Protein AF-A0A7Y5HZU2-F1 (afdb_monomer_lite)

Structure (mmCIF, N/CA/C/O backbone):
data_AF-A0A7Y5HZU2-F1
#
_entry.id   AF-A0A7Y5HZU2-F1
#
loop_
_atom_site.group_PDB
_atom_site.id
_atom_site.type_symbol
_atom_site.label_atom_id
_atom_site.label_alt_id
_atom_site.label_comp_id
_atom_site.label_asym_id
_atom_site.label_entity_id
_atom_site.label_seq_id
_atom_site.pdbx_PDB_ins_code
_atom_site.Cartn_x
_atom_site.Cartn_y
_atom_site.Cartn_z
_atom_site.occupancy
_atom_site.B_iso_or_equiv
_atom_site.auth_seq_id
_atom_site.auth_comp_id
_atom_site.auth_asym_id
_atom_site.auth_atom_id
_atom_site.pdbx_PDB_model_num
ATOM 1 N N . GLY A 1 1 ? 20.794 -9.179 -26.108 1.00 82.50 1 GLY A N 1
ATOM 2 C CA . GLY A 1 1 ? 20.040 -9.953 -25.097 1.00 82.50 1 GLY A CA 1
ATOM 3 C C . GLY A 1 1 ? 19.050 -9.041 -24.398 1.00 82.50 1 GLY A C 1
ATOM 4 O O . GLY A 1 1 ? 18.831 -7.943 -24.895 1.00 82.50 1 GLY A O 1
ATOM 5 N N . LEU A 1 2 ? 18.453 -9.474 -23.285 1.00 92.00 2 LEU A N 1
ATOM 6 C CA . LEU A 1 2 ? 17.666 -8.586 -22.416 1.00 92.00 2 LEU A CA 1
ATOM 7 C C . LEU A 1 2 ? 18.606 -7.707 -21.580 1.00 92.00 2 LEU A C 1
ATOM 9 O O . LEU A 1 2 ? 19.605 -8.207 -21.069 1.00 92.00 2 LEU A O 1
ATOM 13 N N . LEU A 1 3 ? 18.276 -6.426 -21.434 1.00 92.00 3 LEU A N 1
ATOM 14 C CA . LEU A 1 3 ? 18.974 -5.483 -20.563 1.00 92.00 3 LEU A CA 1
ATOM 15 C C . LEU A 1 3 ? 18.383 -5.569 -19.154 1.00 92.00 3 LEU A C 1
ATOM 17 O O . LEU A 1 3 ? 17.182 -5.357 -18.976 1.00 92.00 3 LEU A O 1
ATOM 21 N N . LEU A 1 4 ? 19.206 -5.890 -18.158 1.00 91.75 4 LEU A N 1
ATOM 22 C CA . LEU A 1 4 ? 18.766 -6.019 -16.770 1.00 91.75 4 LEU A CA 1
ATOM 23 C C . LEU A 1 4 ? 18.932 -4.693 -16.028 1.00 91.75 4 LEU A C 1
ATOM 25 O O . LEU A 1 4 ? 19.980 -4.059 -16.099 1.00 91.75 4 LEU A O 1
ATOM 29 N N . ARG A 1 5 ? 17.901 -4.297 -15.284 1.00 90.50 5 ARG A N 1
ATOM 30 C CA . ARG A 1 5 ? 17.926 -3.131 -14.399 1.00 90.50 5 ARG A CA 1
ATOM 31 C C . ARG A 1 5 ? 17.532 -3.539 -12.991 1.00 90.50 5 ARG A C 1
ATOM 33 O O . ARG A 1 5 ? 16.459 -4.117 -12.801 1.00 90.50 5 ARG A O 1
ATOM 40 N N . GLN A 1 6 ? 18.364 -3.173 -12.022 1.00 87.44 6 GLN A N 1
ATOM 41 C CA . GLN A 1 6 ? 18.081 -3.318 -10.600 1.00 87.44 6 GLN A CA 1
ATOM 42 C C . GLN A 1 6 ? 17.532 -2.004 -10.034 1.00 87.44 6 GLN A C 1
ATOM 44 O O . GLN A 1 6 ? 18.059 -0.926 -10.286 1.00 87.44 6 GLN A O 1
ATOM 49 N N . THR A 1 7 ? 16.469 -2.100 -9.248 1.00 85.94 7 THR A N 1
ATOM 50 C CA . THR A 1 7 ? 15.887 -1.008 -8.460 1.00 85.94 7 THR A CA 1
ATOM 51 C C . THR A 1 7 ? 15.630 -1.498 -7.034 1.00 85.94 7 THR A C 1
ATOM 53 O O . THR A 1 7 ? 15.879 -2.664 -6.726 1.00 85.94 7 THR A O 1
ATOM 56 N N . VAL A 1 8 ? 15.134 -0.632 -6.150 1.00 86.62 8 VAL A N 1
ATOM 57 C CA . VAL A 1 8 ? 14.816 -0.990 -4.760 1.00 86.62 8 VAL A CA 1
ATOM 58 C C . VAL A 1 8 ? 13.329 -0.810 -4.504 1.00 86.62 8 VAL A C 1
ATOM 60 O O . VAL A 1 8 ? 12.729 0.194 -4.889 1.00 86.62 8 VAL A O 1
ATOM 63 N N . GLN A 1 9 ? 12.742 -1.778 -3.813 1.00 89.25 9 GLN A N 1
ATOM 64 C CA . GLN A 1 9 ? 11.435 -1.650 -3.184 1.00 89.25 9 GLN A CA 1
ATOM 65 C C . GLN A 1 9 ? 11.558 -1.815 -1.677 1.00 89.25 9 GLN A C 1
ATOM 67 O O . GLN A 1 9 ? 12.565 -2.303 -1.184 1.00 89.25 9 GLN A O 1
ATOM 72 N N . PHE A 1 10 ? 10.535 -1.401 -0.937 1.00 90.00 10 PHE A N 1
ATOM 73 C CA . PHE A 1 10 ? 10.514 -1.543 0.514 1.00 90.00 10 PHE A CA 1
ATOM 74 C C . PHE A 1 10 ? 9.423 -2.520 0.925 1.00 90.00 10 PHE A C 1
ATOM 76 O O . PHE A 1 10 ? 8.239 -2.268 0.671 1.00 90.00 10 PHE A O 1
ATOM 83 N N . HIS A 1 11 ? 9.817 -3.624 1.553 1.00 93.12 11 HIS A N 1
ATOM 84 C CA . HIS A 1 11 ? 8.918 -4.704 1.953 1.00 93.12 11 HIS A CA 1
ATOM 85 C C . HIS A 1 11 ? 8.970 -4.901 3.465 1.00 93.12 11 HIS A C 1
ATOM 87 O O . HIS A 1 11 ? 10.038 -4.883 4.073 1.00 93.12 11 HIS A O 1
ATOM 93 N N . TRP A 1 12 ? 7.810 -5.097 4.076 1.00 95.19 12 TRP A N 1
ATOM 94 C CA . TRP A 1 12 ? 7.716 -5.683 5.407 1.00 95.19 12 TRP A CA 1
ATOM 95 C C . TRP A 1 12 ? 7.497 -7.184 5.258 1.00 95.19 12 TRP A C 1
ATOM 97 O O . TRP A 1 12 ? 6.659 -7.593 4.455 1.00 95.19 12 TRP A O 1
ATOM 107 N N . THR A 1 13 ? 8.206 -7.985 6.044 1.00 94.38 13 THR A N 1
ATOM 108 C CA . THR A 1 13 ? 8.071 -9.445 6.050 1.00 94.38 13 THR A CA 1
ATOM 109 C C . THR A 1 13 ? 7.532 -9.894 7.397 1.00 94.38 13 THR A C 1
ATOM 111 O O . THR A 1 13 ? 7.999 -9.449 8.447 1.00 94.38 13 THR A O 1
ATOM 114 N N . ASN A 1 14 ? 6.559 -10.795 7.370 1.00 94.25 14 ASN A N 1
ATOM 115 C CA . ASN A 1 14 ? 6.010 -11.411 8.558 1.00 94.25 14 ASN A CA 1
ATOM 116 C C . ASN A 1 14 ? 6.969 -12.489 9.065 1.00 94.25 14 ASN A C 1
ATOM 118 O O . ASN A 1 14 ? 7.107 -13.547 8.457 1.00 94.25 14 ASN A O 1
ATOM 122 N N . ALA A 1 15 ? 7.625 -12.233 10.194 1.00 93.38 15 ALA A N 1
ATOM 123 C CA . ALA A 1 15 ? 8.528 -13.191 10.830 1.00 93.38 15 ALA A CA 1
ATOM 124 C C . ALA A 1 15 ? 7.796 -14.129 11.814 1.00 93.38 15 ALA A C 1
ATOM 126 O O . ALA A 1 15 ? 8.385 -14.560 12.805 1.00 93.38 15 ALA A O 1
ATOM 127 N N . GLY A 1 16 ? 6.507 -14.399 11.572 1.00 93.12 16 GLY A N 1
ATOM 128 C CA . GLY A 1 16 ? 5.658 -15.212 12.445 1.00 93.12 16 GLY A CA 1
ATOM 129 C C . GLY A 1 16 ? 5.177 -14.465 13.689 1.00 93.12 16 GLY A C 1
ATOM 130 O O . GLY A 1 16 ? 5.142 -15.043 14.772 1.00 93.12 16 GLY A O 1
ATOM 131 N N . TYR A 1 17 ? 4.851 -13.175 13.556 1.00 95.75 17 TYR A N 1
ATOM 132 C CA . TYR A 1 17 ? 4.420 -12.365 14.696 1.00 95.75 17 TYR A CA 1
ATOM 133 C C . TYR A 1 17 ? 3.059 -12.824 15.227 1.00 95.75 17 TYR A C 1
ATOM 135 O O . TYR A 1 17 ? 2.126 -13.019 14.453 1.00 95.75 17 TYR A O 1
ATOM 143 N N . GLY A 1 18 ? 2.917 -12.929 16.549 1.00 95.31 18 GLY A N 1
ATOM 144 C CA . GLY A 1 18 ? 1.634 -13.278 17.176 1.00 95.31 18 GLY A CA 1
ATOM 145 C C . GLY A 1 18 ? 0.660 -12.098 17.289 1.00 95.31 18 GLY A C 1
ATOM 146 O O . GLY A 1 18 ? -0.546 -12.283 17.428 1.00 95.31 18 GLY A O 1
ATOM 147 N N . SER A 1 19 ? 1.173 -10.866 17.256 1.00 96.88 19 SER A N 1
ATOM 148 C CA . SER A 1 19 ? 0.381 -9.636 17.328 1.00 96.88 19 SER A CA 1
ATOM 149 C C . SER A 1 19 ? 1.170 -8.434 16.805 1.00 96.88 19 SER A C 1
ATOM 151 O O . SER A 1 19 ? 2.380 -8.507 16.577 1.00 96.88 19 SER A O 1
ATOM 153 N N . PHE A 1 20 ? 0.504 -7.286 16.657 1.00 95.81 20 PHE A N 1
ATOM 154 C CA . PHE A 1 20 ? 1.198 -6.045 16.311 1.00 95.81 20 PHE A CA 1
ATOM 155 C C . PHE A 1 20 ? 2.199 -5.617 17.398 1.00 95.81 20 PHE A C 1
ATOM 157 O O . PHE A 1 20 ? 3.265 -5.099 17.075 1.00 95.81 20 PHE A O 1
ATOM 164 N N . ASP A 1 21 ? 1.903 -5.858 18.679 1.00 96.12 21 ASP A N 1
ATOM 165 C CA . ASP A 1 21 ? 2.842 -5.559 19.768 1.00 96.12 21 ASP A CA 1
ATOM 166 C C . ASP A 1 21 ? 4.071 -6.476 19.753 1.00 96.12 21 ASP A C 1
ATOM 168 O O . ASP A 1 21 ? 5.177 -6.008 20.037 1.00 96.12 21 ASP A O 1
ATOM 172 N N . ASP A 1 22 ? 3.904 -7.745 19.368 1.00 96.25 22 ASP A N 1
ATOM 173 C CA . ASP A 1 22 ? 5.026 -8.661 19.145 1.00 96.25 22 ASP A CA 1
ATOM 174 C C . ASP A 1 22 ? 5.925 -8.155 18.005 1.00 96.25 22 ASP A C 1
ATOM 176 O O . ASP A 1 22 ? 7.135 -8.001 18.189 1.00 96.25 22 ASP A O 1
ATOM 180 N N . PHE A 1 23 ? 5.335 -7.733 16.882 1.00 95.81 23 PHE A N 1
ATOM 181 C CA . PHE A 1 23 ? 6.066 -7.039 15.816 1.00 95.81 23 PHE A CA 1
ATOM 182 C C . PHE A 1 23 ? 6.835 -5.812 16.343 1.00 95.81 23 PHE A C 1
ATOM 184 O O . PHE A 1 23 ? 8.038 -5.674 16.106 1.00 95.81 23 PHE A O 1
ATOM 191 N N . LEU A 1 24 ? 6.184 -4.936 17.114 1.00 95.12 24 LEU A N 1
ATOM 192 C CA . LEU A 1 24 ? 6.833 -3.753 17.683 1.00 95.12 24 LEU A CA 1
ATOM 193 C C . LEU A 1 24 ? 7.988 -4.097 18.635 1.00 95.12 24 LEU A C 1
ATOM 195 O O . LEU A 1 24 ? 8.936 -3.313 18.760 1.00 95.12 24 LEU A O 1
ATOM 199 N N . SER A 1 25 ? 7.931 -5.243 19.318 1.00 94.12 25 SER A N 1
ATOM 200 C CA . SER A 1 25 ? 8.976 -5.694 20.245 1.00 94.12 25 SER A CA 1
ATOM 201 C C . SER A 1 25 ? 10.322 -5.943 19.546 1.00 94.12 25 SER A C 1
ATOM 203 O O . SER A 1 25 ? 11.382 -5.736 20.148 1.00 94.12 25 SER A O 1
ATOM 205 N N . ARG A 1 26 ? 10.281 -6.291 18.252 1.00 92.12 26 ARG A N 1
ATOM 206 C CA . ARG A 1 26 ? 11.447 -6.580 17.399 1.00 92.12 26 ARG A CA 1
ATOM 207 C C . ARG A 1 26 ? 12.137 -5.331 16.855 1.00 92.12 26 ARG A C 1
ATOM 209 O O . ARG A 1 26 ? 13.257 -5.413 16.349 1.00 92.12 26 ARG A O 1
ATOM 216 N N . LEU A 1 27 ? 11.501 -4.171 16.985 1.00 92.00 27 LEU A N 1
ATOM 217 C CA . LEU A 1 27 ? 12.055 -2.891 16.553 1.00 92.00 27 LEU A CA 1
ATOM 218 C C . LEU A 1 27 ? 12.952 -2.273 17.628 1.00 92.00 27 LEU A C 1
ATOM 220 O O . LEU A 1 27 ? 12.760 -2.477 18.834 1.00 92.00 27 LEU A O 1
ATOM 224 N N . ALA A 1 28 ? 13.905 -1.444 17.195 1.00 90.31 28 ALA A N 1
ATOM 225 C CA . ALA A 1 28 ? 14.659 -0.583 18.099 1.00 90.31 28 ALA A CA 1
ATOM 226 C C . ALA A 1 28 ? 13.714 0.293 18.951 1.00 90.31 28 ALA A C 1
ATOM 228 O O . ALA A 1 28 ? 12.662 0.742 18.488 1.00 90.31 28 ALA A O 1
ATOM 229 N N . GLN A 1 29 ? 14.092 0.558 20.207 1.00 91.06 29 GLN A N 1
ATOM 230 C CA . GLN A 1 29 ? 13.234 1.237 21.190 1.00 91.06 29 GLN A CA 1
ATOM 231 C C . GLN A 1 29 ? 12.705 2.591 20.699 1.00 91.06 29 GLN A C 1
ATOM 233 O O . GLN A 1 29 ? 11.524 2.888 20.884 1.00 91.06 29 GLN A O 1
ATOM 238 N N . GLU A 1 30 ? 13.554 3.392 20.056 1.00 89.31 30 GLU A N 1
ATOM 239 C CA . GLU A 1 30 ? 13.172 4.691 19.499 1.00 89.31 30 GLU A CA 1
ATOM 240 C C . GLU A 1 30 ? 12.085 4.546 18.419 1.00 89.31 30 GLU A C 1
ATOM 242 O O . GLU A 1 30 ? 11.074 5.250 18.456 1.00 89.31 30 GLU A O 1
ATOM 247 N N . LYS A 1 31 ? 12.236 3.573 17.507 1.00 88.88 31 LYS A N 1
ATOM 248 C CA . LYS A 1 31 ? 11.263 3.300 16.437 1.00 88.88 31 LYS A CA 1
ATOM 249 C C . LYS A 1 31 ? 9.941 2.794 17.000 1.00 88.88 31 LYS A C 1
ATOM 251 O O . LYS A 1 31 ? 8.892 3.332 16.655 1.00 88.88 31 LYS A O 1
ATOM 256 N N . ARG A 1 32 ? 9.984 1.844 17.941 1.00 93.88 32 ARG A N 1
ATOM 257 C CA . ARG A 1 32 ? 8.791 1.370 18.659 1.00 93.88 32 ARG A CA 1
ATOM 258 C C . ARG A 1 32 ? 8.045 2.523 19.337 1.00 93.88 32 ARG A C 1
ATOM 260 O O . ARG A 1 32 ? 6.824 2.612 19.215 1.00 93.88 32 ARG A O 1
ATOM 267 N N . LYS A 1 33 ? 8.760 3.410 20.043 1.00 93.75 33 LYS A N 1
ATOM 268 C CA . LYS A 1 33 ? 8.165 4.576 20.721 1.00 93.75 33 LYS A CA 1
ATOM 269 C C . LYS A 1 33 ? 7.500 5.521 19.719 1.00 93.75 33 LYS A C 1
ATOM 271 O O . LYS A 1 33 ? 6.379 5.958 19.965 1.00 93.75 33 LYS A O 1
ATOM 276 N N . LYS A 1 34 ? 8.162 5.791 18.590 1.00 93.56 34 LYS A N 1
ATOM 277 C CA . LYS A 1 34 ? 7.631 6.649 17.527 1.00 93.56 34 LYS A CA 1
ATOM 278 C C . LYS A 1 34 ? 6.353 6.081 16.911 1.00 93.56 34 LYS A C 1
ATOM 280 O O . LYS A 1 34 ? 5.364 6.800 16.851 1.00 93.56 34 LYS A O 1
ATOM 285 N N . ILE A 1 35 ? 6.338 4.797 16.538 1.00 94.94 35 ILE A N 1
ATOM 286 C CA . ILE A 1 35 ? 5.136 4.156 15.979 1.00 94.94 35 ILE A CA 1
ATOM 287 C C . ILE A 1 35 ? 3.980 4.253 16.977 1.00 94.94 35 ILE A C 1
ATOM 289 O O . ILE A 1 35 ? 2.916 4.746 16.623 1.00 94.94 35 ILE A O 1
ATOM 293 N N . ARG A 1 36 ? 4.195 3.884 18.248 1.00 96.06 36 ARG A N 1
ATOM 294 C CA . ARG A 1 36 ? 3.154 3.993 19.287 1.00 96.06 36 ARG A CA 1
ATOM 295 C C . ARG A 1 36 ? 2.615 5.415 19.438 1.00 96.06 36 ARG A C 1
ATOM 297 O O . ARG A 1 36 ? 1.413 5.585 19.604 1.00 96.06 36 ARG A O 1
ATOM 304 N N . GLN A 1 37 ? 3.480 6.427 19.360 1.00 96.69 37 GLN A N 1
ATOM 305 C CA . GLN A 1 37 ? 3.062 7.827 19.415 1.00 96.69 37 GLN A CA 1
ATOM 306 C C . GLN A 1 37 ?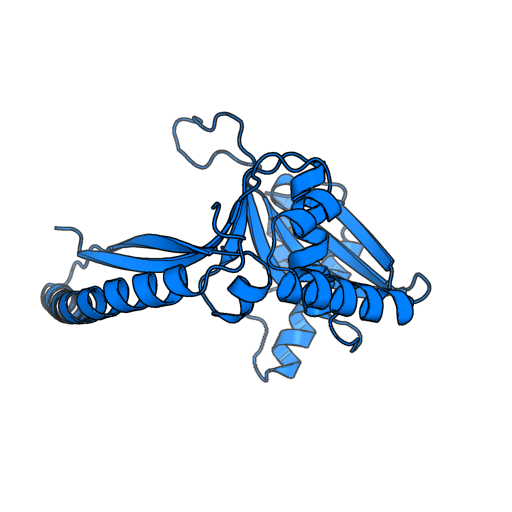 2.218 8.226 18.197 1.00 96.69 37 GLN A C 1
ATOM 308 O O . GLN A 1 37 ? 1.202 8.892 18.367 1.00 96.69 37 GLN A O 1
ATOM 313 N N . GLU A 1 38 ? 2.616 7.825 16.988 1.00 96.62 38 GLU A N 1
ATOM 314 C CA . GLU A 1 38 ? 1.864 8.103 15.757 1.00 96.62 38 GLU A CA 1
ATOM 315 C C . GLU A 1 38 ? 0.474 7.449 15.786 1.00 96.62 38 GLU A C 1
ATOM 317 O O . GLU A 1 38 ? -0.510 8.138 15.524 1.00 96.62 38 GLU A O 1
ATOM 322 N N . ARG A 1 39 ? 0.372 6.171 16.193 1.00 97.38 39 ARG A N 1
ATOM 323 C CA . ARG A 1 39 ? -0.924 5.476 16.344 1.00 97.38 39 ARG A CA 1
ATOM 324 C C . ARG A 1 39 ? -1.809 6.157 17.386 1.00 97.38 39 ARG A C 1
ATOM 326 O O . ARG A 1 39 ? -2.988 6.402 17.148 1.00 97.38 39 ARG A O 1
ATOM 333 N N . ARG A 1 40 ? -1.220 6.512 18.534 1.00 97.38 40 ARG A N 1
ATOM 334 C CA . ARG A 1 40 ? -1.933 7.179 19.626 1.00 97.38 40 ARG A CA 1
ATOM 335 C C . ARG A 1 40 ? -2.504 8.532 19.205 1.00 97.38 40 ARG A C 1
ATOM 337 O O . ARG A 1 40 ? -3.623 8.825 19.580 1.00 97.38 40 ARG A O 1
ATOM 344 N N . ARG A 1 41 ? -1.798 9.332 18.397 1.00 97.81 41 ARG A N 1
ATOM 345 C CA . ARG A 1 41 ? -2.332 10.619 17.900 1.00 97.81 41 ARG A CA 1
ATOM 346 C C . ARG A 1 41 ? -3.626 10.451 17.104 1.00 97.81 41 ARG A C 1
ATOM 348 O O . ARG A 1 41 ? -4.536 11.252 17.264 1.00 97.81 41 ARG A O 1
ATOM 355 N N . VAL A 1 42 ? -3.709 9.409 16.278 1.00 98.25 42 VAL A N 1
ATOM 356 C CA . VAL A 1 42 ? -4.911 9.106 15.486 1.00 98.25 42 VAL A CA 1
ATOM 357 C C . VAL A 1 42 ? -6.057 8.639 16.392 1.00 98.25 42 VAL A C 1
ATOM 359 O O . VAL A 1 42 ? -7.187 9.092 16.234 1.00 98.25 42 VAL A O 1
ATOM 362 N N . GLN A 1 43 ? -5.755 7.805 17.391 1.00 97.44 43 GLN A N 1
ATOM 363 C CA . GLN A 1 43 ? -6.735 7.348 18.386 1.00 97.44 43 GLN A CA 1
ATOM 364 C C . GLN A 1 43 ? -7.238 8.485 19.288 1.00 97.44 43 GLN A C 1
ATOM 366 O O . GLN A 1 43 ? -8.440 8.612 19.491 1.00 97.44 43 GLN A O 1
ATOM 371 N N . ASP A 1 44 ? -6.338 9.335 19.790 1.00 98.06 44 ASP A N 1
ATOM 372 C CA . ASP A 1 44 ? -6.658 10.494 20.635 1.00 98.06 44 ASP A CA 1
ATOM 373 C C . ASP A 1 44 ? -7.491 11.536 19.857 1.00 98.06 44 ASP A C 1
ATOM 375 O O . ASP A 1 44 ? -8.290 12.255 20.452 1.00 98.06 44 ASP A O 1
ATOM 379 N N . ALA A 1 45 ? -7.363 11.583 18.523 1.00 97.75 45 ALA A N 1
ATOM 380 C CA . ALA A 1 45 ? -8.232 12.367 17.643 1.00 97.75 45 ALA A CA 1
ATOM 381 C C . ALA A 1 45 ? -9.635 11.751 17.452 1.00 97.75 45 ALA A C 1
ATOM 383 O O . ALA A 1 45 ? -10.471 12.350 16.782 1.00 97.75 45 ALA A O 1
ATOM 384 N N . GLY A 1 46 ? -9.909 10.574 18.026 1.00 98.06 46 GLY A N 1
ATOM 385 C CA . GLY A 1 46 ? -11.200 9.888 17.948 1.00 98.06 46 GLY A CA 1
ATOM 386 C C . GLY A 1 46 ? -11.409 9.067 16.676 1.00 98.06 46 GLY A C 1
ATOM 387 O O . GLY A 1 46 ? -12.544 8.683 16.390 1.00 98.06 46 GLY A O 1
ATOM 388 N N . VAL A 1 47 ? -10.347 8.806 15.907 1.00 98.62 47 VAL A N 1
ATOM 389 C CA . VAL A 1 47 ? -10.443 8.041 14.661 1.00 98.62 47 VAL A CA 1
ATOM 390 C C . VAL A 1 47 ? -10.406 6.540 14.942 1.00 98.62 47 VAL A C 1
ATOM 392 O O . VAL A 1 47 ? -9.480 6.028 15.576 1.00 98.62 47 VAL A O 1
ATOM 395 N N . THR A 1 48 ? -11.388 5.822 14.410 1.00 98.38 48 THR A N 1
ATOM 396 C CA . THR A 1 48 ? -11.459 4.358 14.393 1.00 98.38 48 THR A CA 1
ATOM 397 C C . THR A 1 48 ? -11.281 3.829 12.973 1.00 98.38 48 THR A C 1
ATOM 399 O O . THR A 1 48 ? -11.317 4.579 11.999 1.00 98.38 48 THR A O 1
ATOM 402 N N . PHE A 1 49 ? -11.045 2.524 12.843 1.00 98.38 49 PHE A N 1
ATOM 403 C CA . PHE A 1 49 ? -10.876 1.874 11.548 1.00 98.38 49 PHE A CA 1
ATOM 404 C C . PHE A 1 49 ? -11.760 0.645 11.434 1.00 98.38 49 PHE A C 1
ATOM 406 O O . PHE A 1 49 ? -11.870 -0.147 12.371 1.00 98.38 49 PHE A O 1
ATOM 413 N N . ARG A 1 50 ? -12.296 0.449 10.232 1.00 98.06 50 ARG A N 1
ATOM 414 C CA . ARG A 1 50 ? -12.838 -0.828 9.767 1.00 98.06 50 ARG A CA 1
ATOM 415 C C . ARG A 1 50 ? -12.168 -1.222 8.459 1.00 98.06 50 ARG A C 1
ATOM 417 O O . ARG A 1 50 ? -11.616 -0.374 7.756 1.00 98.06 50 ARG A O 1
ATOM 424 N N . TRP A 1 51 ? -12.238 -2.503 8.124 1.00 98.56 51 TRP A N 1
ATOM 425 C CA . TRP A 1 51 ? -11.760 -3.013 6.846 1.00 98.56 51 TRP A CA 1
ATOM 426 C C . TRP A 1 51 ? -12.828 -3.865 6.164 1.00 98.56 51 TRP A C 1
ATOM 428 O O . TRP A 1 51 ? -13.684 -4.447 6.825 1.00 98.56 51 TRP A O 1
ATOM 438 N N . LEU A 1 52 ? -12.781 -3.893 4.838 1.00 98.62 52 LEU A N 1
ATOM 439 C CA . LEU A 1 52 ? -13.634 -4.687 3.959 1.00 98.62 52 LEU A CA 1
ATOM 440 C C . LEU A 1 52 ? -12.744 -5.383 2.933 1.00 98.62 52 LEU A C 1
ATOM 442 O O . LEU A 1 52 ? -11.754 -4.799 2.488 1.00 98.62 52 LEU A O 1
ATOM 446 N N . ARG A 1 53 ? -13.083 -6.607 2.538 1.00 98.06 53 ARG A N 1
ATOM 447 C CA . ARG A 1 53 ? -12.304 -7.377 1.564 1.00 98.06 53 ARG A CA 1
ATOM 448 C C . ARG A 1 53 ? -13.217 -8.002 0.521 1.00 98.06 53 ARG A C 1
ATOM 450 O O . ARG A 1 53 ? -14.320 -8.420 0.849 1.00 98.06 53 ARG A O 1
ATOM 457 N N . GLY A 1 54 ? -12.724 -8.124 -0.708 1.00 97.38 54 GLY A N 1
ATOM 458 C CA . GLY A 1 54 ? -13.417 -8.911 -1.720 1.00 97.38 54 GLY A CA 1
ATOM 459 C C . GLY A 1 54 ? -14.804 -8.353 -2.007 1.00 97.38 54 GLY A C 1
ATOM 460 O O . GLY A 1 54 ? -15.003 -7.139 -2.094 1.00 97.38 54 GLY A O 1
ATOM 461 N N . THR A 1 55 ? -15.778 -9.252 -2.087 1.00 97.25 55 THR A N 1
ATOM 462 C CA . THR A 1 55 ? -17.190 -8.909 -2.288 1.00 97.25 55 THR A CA 1
ATOM 463 C C . THR A 1 55 ? -17.838 -8.147 -1.130 1.00 97.25 55 THR A C 1
ATOM 465 O O . THR A 1 55 ? -18.936 -7.621 -1.309 1.00 97.25 55 THR A O 1
ATOM 468 N N . ASP A 1 56 ? -17.190 -8.033 0.035 1.00 98.19 56 ASP A N 1
ATOM 469 C CA . ASP A 1 56 ? -17.706 -7.208 1.136 1.00 98.19 56 ASP A CA 1
ATOM 470 C C . ASP A 1 56 ? -17.564 -5.707 0.840 1.00 98.19 56 ASP A C 1
ATOM 472 O O . ASP A 1 56 ? -18.264 -4.891 1.442 1.00 98.19 56 ASP A O 1
ATOM 476 N N . ILE A 1 57 ? -16.694 -5.327 -0.105 1.00 98.44 57 ILE A N 1
ATOM 477 C CA . ILE A 1 57 ? -16.533 -3.940 -0.550 1.00 98.44 57 ILE A CA 1
ATOM 478 C C . ILE A 1 57 ? -17.704 -3.569 -1.468 1.00 98.44 57 ILE A C 1
ATOM 480 O O . ILE A 1 57 ? -17.688 -3.829 -2.671 1.00 98.44 57 ILE A O 1
ATOM 484 N N . GLN A 1 58 ? -18.730 -2.943 -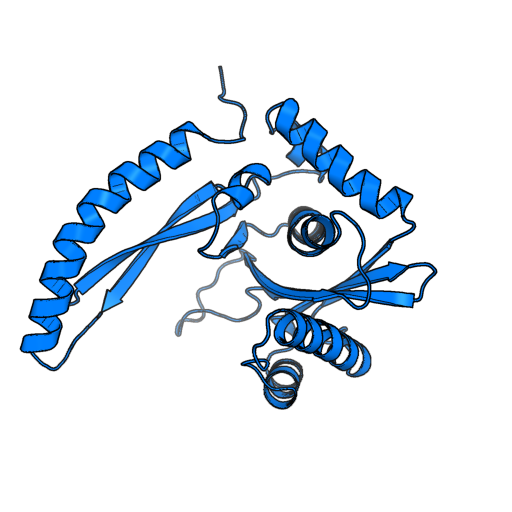0.892 1.00 97.50 58 GLN A N 1
ATOM 485 C CA . GLN A 1 58 ? -19.939 -2.559 -1.619 1.00 97.50 58 GLN A CA 1
ATOM 486 C C . GLN A 1 58 ? -19.711 -1.318 -2.491 1.00 97.50 58 GLN A C 1
ATOM 488 O O . GLN A 1 58 ? -18.764 -0.554 -2.293 1.00 97.50 58 GLN A O 1
ATOM 493 N N . ALA A 1 59 ? -20.636 -1.052 -3.420 1.00 97.06 59 ALA A N 1
ATOM 494 C CA . ALA A 1 59 ? -20.578 0.114 -4.310 1.00 97.06 59 ALA A CA 1
ATOM 495 C C . ALA A 1 59 ? -20.368 1.442 -3.554 1.00 97.06 59 ALA A C 1
ATOM 497 O O . ALA A 1 59 ? -19.535 2.254 -3.942 1.00 97.06 59 ALA A O 1
ATOM 498 N N . ARG A 1 60 ? -21.039 1.625 -2.407 1.00 97.50 60 ARG A N 1
ATOM 499 C CA . ARG A 1 60 ? -20.874 2.816 -1.551 1.00 97.50 60 ARG A CA 1
ATOM 500 C C . ARG A 1 60 ? -19.453 2.986 -1.000 1.00 97.50 60 ARG A C 1
ATOM 502 O O . ARG A 1 60 ? -19.006 4.111 -0.792 1.00 97.50 60 ARG A O 1
ATOM 509 N N . ASP A 1 61 ? -18.757 1.882 -0.737 1.00 98.44 61 ASP A N 1
ATOM 510 C CA . ASP A 1 61 ? -17.402 1.895 -0.193 1.00 98.44 61 ASP A CA 1
ATOM 511 C C . ASP A 1 61 ? -16.394 2.224 -1.310 1.00 98.44 61 ASP A C 1
ATOM 513 O O . ASP A 1 61 ? -15.488 3.031 -1.097 1.00 98.44 61 ASP A O 1
ATOM 517 N N . TRP A 1 62 ? -16.616 1.711 -2.528 1.00 98.25 62 TRP A N 1
ATOM 518 C CA . TRP A 1 62 ? -15.882 2.119 -3.735 1.00 98.25 62 TRP A CA 1
ATOM 519 C C . TRP A 1 62 ? -16.093 3.595 -4.082 1.00 98.25 62 TRP A C 1
ATOM 521 O O . TRP A 1 62 ? -15.136 4.300 -4.411 1.00 98.25 62 TRP A O 1
ATOM 531 N N . ASP A 1 63 ? -17.326 4.087 -3.958 1.00 97.94 63 ASP A N 1
ATOM 532 C CA . ASP A 1 63 ? -17.658 5.492 -4.185 1.00 97.94 63 ASP A CA 1
ATOM 533 C C . ASP A 1 63 ? -16.924 6.413 -3.217 1.00 97.94 63 ASP A C 1
ATOM 535 O O . ASP A 1 63 ? -16.373 7.444 -3.618 1.00 97.94 63 ASP A O 1
ATOM 539 N N . PHE A 1 64 ? -16.913 6.032 -1.939 1.00 98.44 64 PHE A N 1
ATOM 540 C CA . PHE A 1 64 ? -16.195 6.751 -0.901 1.00 98.44 64 PHE A CA 1
ATOM 541 C C . PHE A 1 64 ? -14.684 6.735 -1.153 1.00 98.44 64 PHE A C 1
ATOM 543 O O . PHE A 1 64 ? -14.056 7.796 -1.158 1.00 98.44 64 PHE A O 1
ATOM 550 N N . PHE A 1 65 ? -14.120 5.561 -1.449 1.00 98.50 65 PHE A N 1
ATOM 551 C CA . PHE A 1 65 ? -12.713 5.421 -1.811 1.00 98.50 65 PHE A CA 1
ATOM 552 C C . PHE A 1 65 ? -12.327 6.340 -2.978 1.00 98.50 65 PHE A C 1
ATOM 554 O O . PHE A 1 65 ? -11.332 7.062 -2.887 1.00 98.50 65 PHE A O 1
ATOM 561 N N . TYR A 1 66 ? -13.120 6.364 -4.055 1.00 98.06 66 TYR A N 1
ATOM 562 C CA . TYR A 1 66 ? -12.801 7.181 -5.224 1.00 98.06 66 TYR A CA 1
ATOM 563 C C . TYR A 1 66 ? -12.788 8.674 -4.889 1.00 98.06 66 TYR A C 1
ATOM 565 O O . TYR A 1 66 ? -11.886 9.383 -5.326 1.00 98.06 66 TYR A O 1
ATOM 573 N N . ARG A 1 67 ? -13.730 9.153 -4.063 1.00 97.62 67 ARG A N 1
ATOM 574 C CA . ARG A 1 67 ? -13.733 10.549 -3.588 1.00 97.62 67 ARG A CA 1
ATOM 575 C C . ARG A 1 67 ? -12.456 10.883 -2.819 1.00 97.62 67 ARG A C 1
ATOM 577 O O . ARG A 1 67 ? -11.883 11.951 -3.021 1.00 97.62 67 ARG A O 1
ATOM 584 N N . CYS A 1 68 ? -12.014 9.987 -1.936 1.00 97.75 68 CYS A N 1
ATOM 585 C CA . CYS A 1 68 ? -10.764 10.146 -1.198 1.00 97.75 68 CYS A CA 1
ATOM 586 C C . CYS A 1 68 ? -9.560 10.216 -2.147 1.00 97.75 68 CYS A C 1
ATOM 588 O O . CYS A 1 68 ? -8.776 11.163 -2.071 1.00 97.75 68 CYS A O 1
ATOM 590 N N . TYR A 1 69 ? -9.441 9.236 -3.045 1.00 96.81 69 TYR A N 1
ATOM 591 C CA . TYR A 1 69 ? -8.381 9.142 -4.047 1.00 96.81 69 TYR A CA 1
ATOM 592 C C . TYR A 1 69 ? -8.319 10.396 -4.927 1.00 96.81 69 TYR A C 1
ATOM 594 O O . TYR A 1 69 ? -7.273 11.036 -5.023 1.00 96.81 69 TYR A O 1
ATOM 602 N N . GLU A 1 70 ? -9.449 10.790 -5.512 1.00 96.12 70 GLU A N 1
ATOM 603 C CA . GLU A 1 70 ? -9.541 11.942 -6.405 1.00 96.12 70 GLU A CA 1
ATOM 604 C C . GLU A 1 70 ? -9.109 13.229 -5.710 1.00 96.12 70 GLU A C 1
ATOM 606 O O . GLU A 1 70 ? -8.306 13.995 -6.244 1.00 96.12 70 GLU A O 1
ATOM 611 N N . ARG A 1 71 ? -9.582 13.443 -4.481 1.00 94.44 71 ARG A N 1
ATOM 612 C CA . ARG A 1 71 ? -9.245 14.650 -3.737 1.00 94.44 71 ARG A CA 1
ATOM 613 C C . ARG A 1 71 ? -7.756 14.763 -3.446 1.00 94.44 71 ARG A C 1
ATOM 615 O O . ARG A 1 71 ? -7.198 15.846 -3.586 1.00 94.44 71 ARG A O 1
ATOM 622 N N . THR A 1 72 ? -7.098 13.663 -3.084 1.00 92.25 72 THR A N 1
ATOM 623 C CA . THR A 1 72 ? -5.645 13.659 -2.867 1.00 92.25 72 THR A CA 1
ATOM 624 C C . THR A 1 72 ? -4.879 14.036 -4.136 1.00 92.25 72 THR A C 1
ATOM 626 O O . THR A 1 72 ? -3.907 14.780 -4.051 1.00 92.25 72 THR A O 1
ATOM 629 N N . TYR A 1 73 ? -5.336 13.605 -5.313 1.00 91.38 73 TYR A N 1
ATOM 630 C CA . TYR A 1 73 ? -4.755 14.032 -6.590 1.00 91.38 73 TYR A CA 1
ATOM 631 C C . TYR A 1 73 ? -4.927 15.534 -6.833 1.00 91.38 73 TYR A C 1
ATOM 633 O O . TYR A 1 73 ? -3.949 16.235 -7.113 1.00 91.38 73 TYR A O 1
ATOM 641 N N . LEU A 1 74 ? -6.146 16.040 -6.638 1.00 90.19 74 LEU A N 1
ATOM 642 C CA . LEU A 1 74 ? -6.464 17.456 -6.822 1.00 90.19 74 LEU A CA 1
ATOM 643 C C . LEU A 1 74 ? -5.697 18.364 -5.848 1.00 90.19 74 LEU A C 1
ATOM 645 O O . LEU A 1 74 ? -5.223 19.422 -6.257 1.00 90.19 74 LEU A O 1
ATOM 649 N N . GLU A 1 75 ? -5.492 17.942 -4.596 1.00 89.31 75 GLU A N 1
ATOM 650 C CA . GLU A 1 75 ? -4.648 18.663 -3.625 1.00 89.31 75 GLU A CA 1
ATOM 651 C C . GLU A 1 75 ? -3.183 18.782 -4.085 1.00 89.31 75 GLU A C 1
ATOM 653 O O . GLU A 1 75 ? -2.492 19.731 -3.713 1.00 89.31 75 GLU A O 1
ATOM 658 N N . HIS A 1 76 ? -2.716 17.858 -4.929 1.00 87.75 76 HIS A N 1
ATOM 659 C CA . HIS A 1 76 ? -1.392 17.883 -5.551 1.00 87.75 76 HIS A CA 1
ATOM 660 C C . HIS A 1 76 ? -1.386 18.500 -6.960 1.00 87.75 76 HIS A C 1
ATOM 662 O O . HIS A 1 76 ? -0.387 18.383 -7.671 1.00 87.75 76 HIS A O 1
ATOM 668 N N . GLY A 1 77 ? -2.478 19.151 -7.375 1.00 88.00 77 GLY A N 1
ATOM 669 C CA . GLY A 1 77 ? -2.574 19.873 -8.646 1.00 88.00 77 GLY A CA 1
ATOM 670 C C . GLY A 1 77 ? -2.588 18.985 -9.891 1.00 88.00 77 GLY A C 1
ATOM 671 O O . GLY A 1 77 ? -2.380 19.488 -10.991 1.00 88.00 77 GLY A O 1
ATOM 672 N N . ASN A 1 78 ? -2.818 17.679 -9.738 1.00 87.94 78 ASN A N 1
ATOM 673 C CA . ASN A 1 78 ? -2.874 16.735 -10.849 1.00 87.94 78 ASN A CA 1
ATOM 674 C C . ASN A 1 78 ? -4.258 16.081 -10.910 1.00 87.94 78 ASN A C 1
ATOM 676 O O . ASN A 1 78 ? -4.816 15.759 -9.862 1.00 87.94 78 ASN A O 1
ATOM 680 N N . PRO A 1 79 ? -4.827 15.841 -12.101 1.00 86.75 79 PRO A N 1
ATOM 681 C CA . PRO A 1 79 ? -6.012 15.006 -12.197 1.00 86.75 79 PRO A CA 1
ATOM 682 C C . PRO A 1 79 ? -5.673 13.559 -11.794 1.00 86.75 79 PRO A C 1
ATOM 684 O O . PRO A 1 79 ? -4.528 13.119 -11.964 1.00 86.75 79 PRO A O 1
ATOM 687 N N . PRO A 1 80 ? -6.648 12.794 -11.282 1.00 90.88 80 PRO A N 1
ATOM 688 C CA . PRO A 1 80 ? -6.444 11.383 -10.998 1.00 90.88 80 PRO A CA 1
ATOM 689 C C . PRO A 1 80 ? -6.139 10.621 -12.288 1.00 90.88 80 PRO A C 1
ATOM 691 O O . PRO A 1 80 ? -6.799 10.818 -13.307 1.00 90.88 80 PRO A O 1
ATOM 694 N N . TYR A 1 81 ? -5.134 9.748 -12.252 1.00 91.81 81 TYR A N 1
ATOM 695 C CA . TYR A 1 81 ? -4.714 9.001 -13.443 1.00 91.81 81 TYR A CA 1
ATOM 696 C C . TYR A 1 81 ? -5.538 7.725 -13.680 1.00 91.81 81 TYR A C 1
ATOM 698 O O . TYR A 1 81 ? -5.534 7.195 -14.789 1.00 91.81 81 TYR A O 1
ATOM 706 N N . LEU A 1 82 ? -6.241 7.229 -12.656 1.00 95.75 82 LEU A N 1
ATOM 707 C CA . LEU A 1 82 ? -7.221 6.152 -12.776 1.00 95.75 82 LEU A CA 1
ATOM 708 C C . LEU A 1 82 ? -8.623 6.710 -12.607 1.00 95.75 82 LEU A C 1
ATOM 710 O O . LEU A 1 82 ? -8.897 7.482 -11.691 1.00 95.75 82 LEU A O 1
ATOM 714 N N . THR A 1 83 ? -9.519 6.292 -13.488 1.00 95.81 83 THR A N 1
ATOM 715 C CA . THR A 1 83 ? -10.901 6.758 -13.491 1.00 95.81 83 THR A CA 1
ATOM 716 C C . THR A 1 83 ? -11.765 5.940 -12.539 1.00 95.81 83 THR A C 1
ATOM 718 O O . THR A 1 83 ? -11.420 4.836 -12.117 1.00 95.81 83 THR A O 1
ATOM 721 N N . ARG A 1 84 ? -12.952 6.462 -12.240 1.00 95.56 84 ARG A N 1
ATOM 722 C CA . ARG A 1 84 ? -13.990 5.726 -11.514 1.00 95.56 84 ARG A CA 1
ATOM 723 C C . ARG A 1 84 ? -14.369 4.410 -12.210 1.00 95.56 84 ARG A C 1
ATOM 725 O O . ARG A 1 84 ? -14.497 3.394 -11.538 1.00 95.56 84 ARG A O 1
ATOM 732 N N . ASP A 1 85 ? -14.471 4.421 -13.542 1.00 96.62 85 ASP A N 1
ATOM 733 C CA . ASP A 1 85 ? -14.746 3.228 -14.361 1.00 96.62 85 ASP A CA 1
ATOM 734 C C . ASP A 1 85 ? -13.663 2.148 -14.193 1.00 96.62 85 ASP A C 1
ATOM 736 O O . ASP A 1 85 ? -13.993 0.971 -14.080 1.00 96.62 85 ASP A O 1
ATOM 740 N N . PHE A 1 86 ? -12.383 2.527 -14.063 1.00 97.31 86 PHE A N 1
ATOM 741 C CA . PHE A 1 86 ? -11.318 1.564 -13.760 1.00 97.31 86 PHE A CA 1
ATOM 742 C C . PHE A 1 86 ? -11.602 0.804 -12.458 1.00 97.31 86 PHE A C 1
ATOM 744 O O . PHE A 1 86 ? -11.597 -0.426 -12.448 1.00 97.31 86 PHE A O 1
ATOM 751 N N . PHE A 1 87 ? -11.884 1.515 -11.362 1.00 96.88 87 PHE A N 1
ATOM 752 C CA . PHE A 1 87 ? -12.133 0.870 -10.069 1.00 96.88 87 PHE A CA 1
ATOM 753 C C . PHE A 1 87 ? -13.428 0.059 -10.059 1.00 96.88 87 PHE A C 1
ATOM 755 O O . PHE A 1 87 ? -13.454 -1.017 -9.466 1.00 96.88 87 PHE A O 1
ATOM 762 N N . GLN A 1 88 ? -14.462 0.514 -10.769 1.00 96.12 88 GLN A N 1
ATOM 763 C CA . GLN A 1 88 ? -15.681 -0.268 -10.961 1.00 96.12 88 GLN A CA 1
ATOM 764 C C . GLN A 1 88 ? -15.384 -1.604 -11.658 1.00 96.12 88 GLN A C 1
ATOM 766 O O . GLN A 1 88 ? -15.780 -2.656 -11.161 1.00 96.12 88 GLN A O 1
ATOM 771 N N . ARG A 1 89 ? -14.611 -1.598 -12.752 1.00 97.44 89 ARG A N 1
ATOM 772 C CA . ARG A 1 89 ? -14.205 -2.839 -13.435 1.00 97.44 89 ARG A CA 1
ATOM 773 C C . ARG A 1 89 ? -13.406 -3.755 -12.519 1.00 97.44 89 ARG A C 1
ATOM 775 O O . ARG A 1 89 ? -13.608 -4.965 -12.555 1.00 97.44 89 ARG A O 1
ATOM 782 N N . MET A 1 90 ? -12.525 -3.196 -11.690 1.00 95.56 90 MET A N 1
ATOM 783 C CA . MET A 1 90 ? -11.761 -3.975 -10.716 1.00 95.56 90 MET A CA 1
ATOM 784 C C . MET A 1 90 ? -12.658 -4.618 -9.650 1.00 95.56 90 MET A C 1
ATOM 786 O O . MET A 1 90 ? -12.416 -5.769 -9.291 1.00 95.56 90 MET A O 1
ATOM 790 N N . ALA A 1 91 ? -13.694 -3.916 -9.186 1.00 96.12 91 ALA A N 1
ATOM 791 C CA . ALA A 1 91 ? -14.691 -4.453 -8.264 1.00 96.12 91 ALA A CA 1
ATOM 792 C C . ALA A 1 91 ? -15.512 -5.592 -8.892 1.00 96.12 91 ALA A C 1
ATOM 794 O O . ALA A 1 91 ? -15.789 -6.586 -8.229 1.00 96.12 91 ALA A O 1
ATOM 795 N N . GLU A 1 92 ? -15.870 -5.470 -10.171 1.00 96.56 92 GLU A N 1
ATOM 796 C CA . GLU A 1 92 ? -16.672 -6.464 -10.895 1.00 96.56 92 GLU A CA 1
ATOM 797 C C . GLU A 1 92 ? -15.871 -7.718 -11.275 1.00 96.56 92 GLU A C 1
ATOM 799 O O . GLU A 1 92 ? -16.360 -8.837 -11.138 1.00 96.56 92 GLU A O 1
ATOM 804 N N . HIS A 1 93 ? -14.638 -7.546 -11.760 1.00 95.62 93 HIS A N 1
ATOM 805 C CA . HIS A 1 93 ? -13.875 -8.631 -12.389 1.00 95.62 93 HIS A CA 1
ATOM 806 C C . HIS A 1 93 ? -12.826 -9.248 -11.466 1.00 95.62 93 HIS A C 1
ATOM 808 O O . HIS A 1 93 ? -12.417 -10.387 -11.680 1.00 95.62 93 HIS A O 1
ATOM 814 N N . MET A 1 94 ? -12.345 -8.497 -10.470 1.00 95.00 94 MET A N 1
ATOM 815 C CA . MET A 1 94 ? -11.282 -8.941 -9.569 1.00 95.00 94 MET A CA 1
ATOM 816 C C . MET A 1 94 ? -11.535 -8.546 -8.101 1.00 95.00 94 MET A C 1
ATOM 818 O O . MET A 1 94 ? -10.593 -8.094 -7.443 1.00 95.00 94 MET A O 1
ATOM 822 N N . PRO A 1 95 ? -12.749 -8.736 -7.540 1.00 96.50 95 PRO A N 1
ATOM 823 C CA . PRO A 1 95 ? -13.086 -8.255 -6.196 1.00 96.50 95 PRO A CA 1
ATOM 824 C C . PRO A 1 95 ? -12.114 -8.779 -5.136 1.00 96.50 95 PRO A C 1
ATOM 826 O O . PRO A 1 95 ? -11.579 -8.002 -4.347 1.00 96.50 95 PRO A O 1
ATOM 829 N N . GLU A 1 96 ? -11.789 -10.075 -5.181 1.00 95.94 96 GLU A N 1
ATOM 830 C CA . GLU A 1 96 ? -10.935 -10.738 -4.183 1.00 95.94 96 GLU A CA 1
ATOM 831 C C . GLU A 1 96 ? -9.506 -10.194 -4.088 1.00 95.94 96 GLU A C 1
ATOM 833 O O . GLU A 1 96 ? -8.828 -10.425 -3.085 1.00 95.94 96 GLU A O 1
ATOM 838 N N . ALA A 1 97 ? -9.042 -9.446 -5.097 1.00 95.38 97 ALA A N 1
ATOM 839 C CA . ALA A 1 97 ? -7.732 -8.807 -5.063 1.00 95.38 97 ALA A CA 1
ATOM 840 C C . ALA A 1 97 ? -7.690 -7.595 -4.128 1.00 95.38 97 ALA A C 1
ATOM 842 O O . ALA A 1 97 ? -6.606 -7.053 -3.940 1.00 95.38 97 ALA A O 1
ATOM 843 N N . TRP A 1 98 ? -8.811 -7.142 -3.564 1.00 97.81 98 TRP A N 1
ATOM 844 C CA . TRP A 1 98 ? -8.877 -5.854 -2.882 1.00 97.81 98 TRP A CA 1
ATOM 845 C C . TRP A 1 98 ? -9.213 -5.963 -1.402 1.00 97.81 98 TRP A C 1
ATOM 847 O O . TRP A 1 98 ? -10.088 -6.717 -0.977 1.00 97.81 98 TRP A O 1
ATOM 857 N N . LEU A 1 99 ? -8.510 -5.144 -0.627 1.00 98.56 99 LEU A N 1
ATOM 858 C CA . LEU A 1 99 ? -8.708 -4.901 0.792 1.00 98.56 99 LEU A CA 1
ATOM 859 C C . LEU A 1 99 ? -8.778 -3.387 1.000 1.00 98.56 99 LEU A C 1
ATOM 861 O O . LEU A 1 99 ? -7.846 -2.658 0.656 1.00 98.56 99 LEU A O 1
ATOM 865 N N . LEU A 1 100 ? -9.882 -2.915 1.562 1.00 98.75 100 LEU A N 1
ATOM 866 C CA . LEU A 1 100 ? -10.157 -1.505 1.791 1.00 98.75 100 LEU A CA 1
ATOM 867 C C . LEU A 1 100 ? -10.197 -1.222 3.290 1.00 98.75 100 LEU A C 1
ATOM 869 O O . LEU A 1 100 ? -10.996 -1.811 4.010 1.00 98.75 100 LEU A O 1
ATOM 873 N N . PHE A 1 101 ? -9.377 -0.282 3.747 1.00 98.81 101 PHE A N 1
ATOM 874 C CA . PHE A 1 101 ? -9.456 0.294 5.087 1.00 98.81 101 PHE A CA 1
ATOM 875 C C . PHE A 1 101 ? -10.207 1.615 5.024 1.00 98.81 101 PHE A C 1
ATOM 877 O O . PHE A 1 101 ? -9.891 2.455 4.180 1.00 98.81 101 PHE A O 1
ATOM 884 N N . ILE A 1 102 ? -11.153 1.816 5.937 1.00 98.81 102 ILE A N 1
ATOM 885 C CA . ILE A 1 102 ? -11.906 3.062 6.088 1.00 98.81 102 ILE A CA 1
ATOM 886 C C . ILE A 1 102 ? -11.658 3.599 7.493 1.00 98.81 102 ILE A C 1
ATOM 888 O O . ILE A 1 102 ? -11.892 2.903 8.482 1.00 98.81 102 ILE A O 1
ATOM 892 N N . ALA A 1 103 ? -11.154 4.830 7.551 1.00 98.69 103 ALA A N 1
ATOM 893 C CA . ALA A 1 103 ? -11.004 5.597 8.776 1.00 98.69 103 ALA A CA 1
ATOM 894 C C . ALA A 1 103 ? -12.306 6.349 9.053 1.00 98.69 103 ALA A C 1
ATOM 896 O O . ALA A 1 103 ? -12.821 7.031 8.162 1.00 98.69 103 ALA A O 1
ATOM 897 N N . GLU A 1 104 ? -12.809 6.259 10.277 1.00 98.62 104 GLU A N 1
ATOM 898 C CA . GLU A 1 104 ? -14.052 6.893 10.703 1.00 98.62 104 GLU A CA 1
ATOM 899 C C . GLU A 1 104 ? -13.798 7.818 11.889 1.00 98.62 104 GLU A C 1
ATOM 901 O O . GLU A 1 104 ? -13.095 7.455 12.827 1.00 98.62 104 GLU A O 1
ATOM 906 N N . LEU A 1 105 ? -14.389 9.009 11.863 1.00 98.19 105 LEU A N 1
ATOM 907 C CA . LEU A 1 105 ? -14.413 9.938 12.986 1.00 98.19 105 LEU A CA 1
ATOM 908 C C . LEU A 1 105 ? -15.866 10.108 13.417 1.00 98.19 105 LEU A C 1
ATOM 910 O O . LEU A 1 105 ? -16.708 10.492 12.611 1.00 98.19 105 LEU A O 1
ATOM 914 N N . GLN A 1 106 ? -16.182 9.762 14.669 1.00 95.75 106 GLN A N 1
ATOM 915 C CA . GLN A 1 106 ? -17.567 9.763 15.174 1.00 95.75 106 GLN A CA 1
ATOM 916 C C . GLN A 1 106 ? -18.534 8.942 14.285 1.00 95.75 106 GLN A C 1
ATOM 918 O O . GLN A 1 106 ? -19.688 9.312 14.081 1.00 95.75 106 GLN A O 1
ATOM 923 N N . GLY A 1 107 ? -18.044 7.831 13.722 1.00 95.44 107 GLY A N 1
ATOM 924 C CA . GLY A 1 107 ? -18.802 6.959 12.816 1.00 95.44 107 GLY A CA 1
ATOM 925 C C . GLY A 1 107 ? -18.968 7.490 11.386 1.00 95.44 107 GLY A C 1
ATOM 926 O O . GLY A 1 107 ? -19.634 6.846 10.581 1.00 95.44 107 GLY A O 1
ATOM 927 N N . GLN A 1 108 ? -18.378 8.642 11.048 1.00 97.69 108 GLN A N 1
ATOM 928 C CA . GLN A 1 108 ? -18.388 9.189 9.691 1.00 97.69 108 GLN A CA 1
ATOM 929 C C . GLN A 1 108 ? -17.087 8.843 8.956 1.00 97.69 108 GLN A C 1
ATOM 931 O O . GLN A 1 108 ? -16.012 9.124 9.487 1.00 97.69 108 GLN A O 1
ATOM 936 N N . PRO A 1 109 ? -17.140 8.265 7.742 1.00 98.38 109 PRO A N 1
ATOM 937 C CA . PRO A 1 109 ? -15.946 7.988 6.949 1.00 98.38 109 PRO A CA 1
ATOM 938 C C . PRO A 1 109 ? -15.184 9.264 6.563 1.00 98.38 109 PRO A C 1
ATOM 940 O O . PRO A 1 109 ? -15.718 10.134 5.874 1.00 98.38 109 PRO A O 1
ATOM 943 N N . ILE A 1 110 ? -13.908 9.345 6.952 1.00 98.38 110 ILE A N 1
ATOM 944 C CA . ILE A 1 110 ? -13.040 10.507 6.700 1.00 98.38 110 ILE A CA 1
ATOM 945 C C . ILE A 1 110 ? -11.806 10.198 5.859 1.00 98.38 110 ILE A C 1
ATOM 947 O O . ILE A 1 110 ? -11.151 11.125 5.401 1.00 98.38 110 ILE A O 1
ATOM 951 N N . ALA A 1 111 ? -11.428 8.936 5.663 1.00 98.62 111 ALA A N 1
ATOM 952 C CA . ALA A 1 111 ? -10.321 8.571 4.783 1.00 98.62 111 ALA A CA 1
ATOM 953 C C . ALA A 1 111 ? -10.359 7.093 4.402 1.00 98.62 111 ALA A C 1
ATOM 955 O O . ALA A 1 111 ? -11.016 6.292 5.068 1.00 98.62 111 ALA A O 1
ATOM 956 N N . SER A 1 112 ? -9.615 6.722 3.362 1.00 98.56 112 SER A N 1
ATOM 957 C CA . SER A 1 112 ? -9.547 5.340 2.896 1.00 98.56 112 SER A CA 1
ATOM 958 C C . SER A 1 112 ? -8.171 4.948 2.368 1.00 98.56 112 SER A C 1
ATOM 960 O O . SER A 1 112 ? -7.553 5.723 1.635 1.00 98.56 112 SER A O 1
ATOM 962 N N . SER A 1 113 ? -7.741 3.717 2.656 1.00 98.31 113 SER A N 1
ATOM 963 C CA . SER A 1 113 ? -6.569 3.077 2.044 1.00 98.31 113 SER A CA 1
ATOM 964 C C . SER A 1 113 ? -6.984 1.815 1.298 1.00 98.31 113 SER A C 1
ATOM 966 O O . SER A 1 113 ? -7.601 0.931 1.889 1.00 98.31 113 SER A O 1
ATOM 968 N N . LEU A 1 114 ? -6.639 1.727 0.014 1.00 98.31 114 LEU A N 1
ATOM 969 C CA . LEU A 1 114 ? -6.889 0.556 -0.818 1.00 98.31 114 LEU A CA 1
ATOM 970 C C . LEU A 1 114 ? -5.586 -0.222 -1.016 1.00 98.31 114 LEU A C 1
ATOM 972 O O . LEU A 1 114 ? -4.581 0.311 -1.502 1.00 98.31 114 LEU A O 1
ATOM 976 N N . ILE A 1 115 ? -5.634 -1.496 -0.644 1.00 97.88 115 ILE A N 1
ATOM 977 C CA . ILE A 1 115 ? -4.538 -2.459 -0.664 1.00 97.88 115 ILE A CA 1
ATOM 978 C C . ILE A 1 115 ? -4.912 -3.574 -1.639 1.00 97.88 115 ILE A C 1
ATOM 980 O O . ILE A 1 115 ? -6.042 -4.061 -1.628 1.00 97.88 115 ILE A O 1
ATOM 984 N N . ALA A 1 116 ? -3.964 -3.984 -2.479 1.00 96.25 116 ALA A N 1
ATOM 985 C CA . ALA A 1 116 ? -4.124 -5.188 -3.285 1.00 96.25 116 ALA A CA 1
ATOM 986 C C . ALA A 1 116 ? -3.606 -6.413 -2.514 1.00 96.25 116 ALA A C 1
ATOM 988 O O . ALA A 1 116 ? -2.645 -6.293 -1.756 1.00 96.25 116 ALA A O 1
ATOM 989 N N . VAL A 1 117 ? -4.181 -7.590 -2.737 1.00 95.25 117 VAL A N 1
ATOM 990 C CA . VAL A 1 117 ? -3.708 -8.874 -2.203 1.00 95.25 117 VAL A CA 1
ATOM 991 C C . VAL A 1 117 ? -3.569 -9.904 -3.320 1.00 95.25 117 VAL A C 1
ATOM 993 O O . VAL A 1 117 ? -4.287 -9.860 -4.320 1.00 95.25 117 VAL A O 1
ATOM 996 N N . SER A 1 118 ? -2.639 -10.845 -3.167 1.00 90.81 118 SER A N 1
ATOM 997 C CA . SER A 1 118 ? -2.400 -11.932 -4.124 1.00 90.81 118 SER A CA 1
ATOM 998 C C . SER A 1 118 ? -3.496 -13.008 -4.045 1.00 90.81 118 SER A C 1
ATOM 1000 O O . SER A 1 118 ? -3.262 -14.127 -3.591 1.00 90.81 118 SER A O 1
ATOM 1002 N N . ALA A 1 119 ? -4.715 -12.655 -4.449 1.00 86.00 119 ALA A N 1
ATOM 1003 C CA . ALA A 1 119 ? -5.867 -13.558 -4.448 1.00 86.00 119 ALA A CA 1
ATOM 1004 C C . ALA A 1 119 ? -5.973 -14.429 -5.708 1.00 86.00 119 ALA A C 1
ATOM 1006 O O . ALA A 1 119 ? -6.664 -15.443 -5.695 1.00 86.00 119 ALA A O 1
ATOM 1007 N N . TYR A 1 120 ? -5.287 -14.043 -6.785 1.00 82.31 120 TYR A N 1
ATOM 1008 C CA . TYR A 1 120 ? -5.328 -14.735 -8.071 1.00 82.31 120 TYR A CA 1
ATOM 1009 C C . TYR A 1 120 ? -3.965 -15.357 -8.409 1.00 82.31 120 TYR A C 1
ATOM 1011 O O . TYR A 1 120 ? -2.929 -14.823 -7.992 1.00 82.31 120 TYR A O 1
ATOM 1019 N N . PRO A 1 121 ? -3.931 -16.463 -9.176 1.00 72.38 121 PRO A N 1
ATOM 1020 C CA . PRO A 1 121 ? -2.684 -17.056 -9.644 1.00 72.38 121 PRO A CA 1
ATOM 1021 C C . PRO A 1 121 ? -1.866 -16.063 -10.476 1.00 72.38 121 PRO A C 1
ATOM 1023 O O . PRO A 1 121 ? -2.388 -15.411 -11.378 1.00 72.38 121 PRO A O 1
ATOM 1026 N N . SER A 1 122 ? -0.569 -15.968 -10.193 1.00 65.75 122 SER A N 1
ATOM 1027 C CA . SER A 1 122 ? 0.357 -15.060 -10.885 1.00 65.75 122 SER A CA 1
ATOM 1028 C C . SER A 1 122 ? 1.165 -15.734 -11.998 1.00 65.75 122 SER A C 1
ATOM 1030 O O . SER A 1 122 ? 2.020 -15.093 -12.604 1.00 65.75 122 SER A O 1
ATOM 1032 N N . SER A 1 123 ? 0.930 -17.020 -12.272 1.00 63.94 123 SER A N 1
ATOM 1033 C CA . SER A 1 123 ? 1.614 -17.766 -13.331 1.00 63.94 123 SER A CA 1
ATOM 1034 C C . SER A 1 123 ? 0.638 -18.618 -14.145 1.00 63.94 123 SER A C 1
ATOM 1036 O O . SER A 1 123 ? -0.348 -19.139 -13.621 1.00 63.94 123 SER A O 1
ATOM 1038 N N . ALA A 1 124 ? 0.941 -18.786 -15.438 1.00 59.34 124 ALA A N 1
ATOM 1039 C CA . ALA A 1 124 ? 0.130 -19.557 -16.387 1.00 59.34 124 ALA A CA 1
ATOM 1040 C C . ALA A 1 124 ? -0.039 -21.040 -15.996 1.00 59.34 124 ALA A C 1
ATOM 1042 O O . ALA A 1 124 ? -0.970 -21.691 -16.457 1.00 59.34 12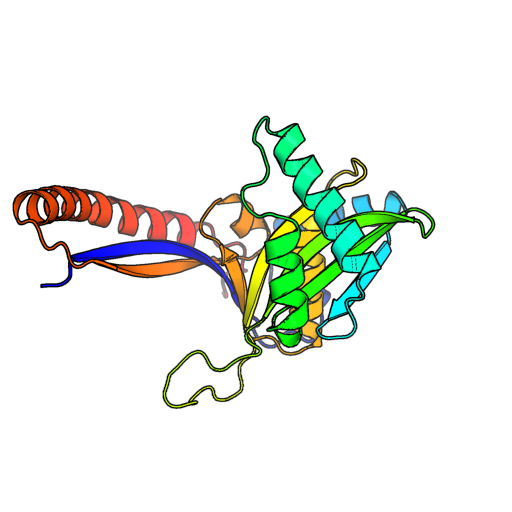4 ALA A O 1
ATOM 1043 N N . GLY A 1 125 ? 0.839 -21.569 -15.136 1.00 60.06 125 GLY A N 1
ATOM 1044 C CA . GLY A 1 125 ? 0.763 -22.936 -14.618 1.00 60.06 125 GLY A CA 1
ATOM 1045 C C . GLY A 1 125 ? -0.082 -23.096 -13.351 1.00 60.06 125 GLY A C 1
ATOM 1046 O O . GLY A 1 125 ? -0.110 -24.192 -12.802 1.00 60.06 125 GLY A O 1
ATOM 1047 N N . GLY A 1 126 ? -0.705 -22.029 -12.832 1.00 54.12 126 GLY A N 1
ATOM 1048 C CA . GLY A 1 126 ? -1.503 -22.086 -11.599 1.00 54.12 126 GLY A CA 1
ATOM 1049 C C . GLY A 1 126 ? -0.700 -22.425 -10.335 1.00 54.12 126 GLY A C 1
ATOM 1050 O O . GLY A 1 126 ? -1.283 -22.610 -9.269 1.00 54.12 126 GLY A O 1
ATOM 1051 N N . GLN A 1 127 ? 0.631 -22.501 -10.429 1.00 50.53 127 GLN A N 1
ATOM 1052 C CA . GLN A 1 127 ? 1.512 -22.820 -9.311 1.00 50.53 127 GLN A CA 1
ATOM 1053 C C . GLN A 1 127 ? 1.704 -21.578 -8.442 1.00 50.53 127 GLN A C 1
ATOM 1055 O O . GLN A 1 127 ? 2.696 -20.871 -8.575 1.00 50.53 127 GLN A O 1
ATOM 1060 N N . ASN A 1 128 ? 0.743 -21.320 -7.561 1.00 52.50 128 ASN A N 1
ATOM 1061 C CA . ASN A 1 128 ? 0.939 -20.492 -6.379 1.00 52.50 128 ASN A CA 1
ATOM 1062 C C . ASN A 1 128 ? 0.558 -21.342 -5.169 1.00 52.50 128 ASN A C 1
ATOM 1064 O O . ASN A 1 128 ? -0.608 -21.413 -4.785 1.00 52.50 128 ASN A O 1
ATOM 1068 N N . HIS A 1 129 ? 1.539 -22.011 -4.571 1.00 51.84 129 HIS A N 1
ATOM 1069 C CA . HIS A 1 129 ? 1.338 -22.554 -3.237 1.00 51.84 129 HIS A CA 1
ATOM 1070 C C . HIS A 1 129 ? 1.358 -21.400 -2.216 1.00 51.84 129 HIS A C 1
ATOM 1072 O O . HIS A 1 129 ? 2.364 -20.728 -2.009 1.00 51.84 129 HIS A O 1
ATOM 1078 N N . SER A 1 130 ? 0.186 -21.206 -1.606 1.00 62.09 130 SER A N 1
ATOM 1079 C CA . SER A 1 130 ? -0.090 -20.874 -0.197 1.00 62.09 130 SER A CA 1
ATOM 1080 C C . SER A 1 130 ? 0.287 -19.526 0.427 1.00 62.09 130 SER A C 1
ATOM 1082 O O . SER A 1 130 ? -0.245 -19.245 1.499 1.00 62.09 130 SER A O 1
ATOM 1084 N N . GLU A 1 131 ? 1.115 -18.671 -0.170 1.00 80.38 131 GLU A N 1
ATOM 1085 C CA . GLU A 1 131 ? 1.560 -17.455 0.536 1.00 80.38 131 GLU A CA 1
ATOM 1086 C C . GLU A 1 131 ? 0.852 -16.184 0.055 1.00 80.38 131 GLU A C 1
ATOM 1088 O O . GLU A 1 131 ? 1.027 -15.726 -1.074 1.00 80.38 131 GLU A O 1
ATOM 1093 N N . MET A 1 132 ? 0.044 -15.589 0.937 1.00 89.75 132 MET A N 1
ATOM 1094 C CA . MET A 1 132 ? -0.618 -14.317 0.663 1.00 89.75 132 MET A CA 1
ATOM 1095 C C . MET A 1 132 ? 0.387 -13.168 0.762 1.00 89.75 132 MET A C 1
ATOM 1097 O O . MET A 1 132 ? 1.104 -13.035 1.754 1.00 89.75 132 MET A O 1
ATOM 1101 N N . VAL A 1 133 ? 0.397 -12.305 -0.247 1.00 93.62 133 VAL A N 1
ATOM 1102 C CA . VAL A 1 133 ? 1.159 -11.058 -0.296 1.00 93.62 133 VAL A CA 1
ATOM 1103 C C . VAL A 1 133 ? 0.181 -9.895 -0.380 1.00 93.62 133 VAL A C 1
ATOM 1105 O O . VAL A 1 133 ? -0.790 -9.949 -1.135 1.00 93.62 133 VAL A O 1
ATOM 1108 N N . ALA A 1 134 ? 0.442 -8.839 0.384 1.00 95.94 134 ALA A N 1
ATOM 1109 C CA . ALA A 1 134 ? -0.310 -7.594 0.339 1.00 95.94 134 ALA A CA 1
ATOM 1110 C C . ALA A 1 134 ? 0.535 -6.476 -0.277 1.00 95.94 134 ALA A C 1
ATOM 1112 O O . ALA A 1 134 ? 1.759 -6.448 -0.145 1.00 95.94 134 ALA A O 1
ATOM 1113 N N . TYR A 1 135 ? -0.120 -5.523 -0.929 1.00 95.00 135 TYR A N 1
ATOM 1114 C CA . TYR A 1 135 ? 0.557 -4.450 -1.631 1.00 95.00 135 TYR A CA 1
ATOM 1115 C C . TYR A 1 135 ? -0.143 -3.107 -1.421 1.00 95.00 135 TYR A C 1
ATOM 1117 O O . TYR A 1 135 ? -1.307 -2.936 -1.788 1.00 95.00 135 TYR A O 1
ATOM 1125 N N . GLY A 1 136 ? 0.586 -2.121 -0.897 1.00 94.56 136 GLY A N 1
ATOM 1126 C CA . GLY A 1 136 ? 0.098 -0.746 -0.804 1.00 94.56 136 GLY A CA 1
ATOM 1127 C C . GLY A 1 136 ? -0.165 -0.164 -2.194 1.00 94.56 136 GLY A C 1
ATOM 1128 O O . GLY A 1 136 ? 0.682 -0.288 -3.087 1.00 94.56 136 GLY A O 1
ATOM 1129 N N . ARG A 1 137 ? -1.342 0.439 -2.408 1.00 94.44 137 ARG A N 1
ATOM 1130 C CA . ARG A 1 137 ? -1.715 1.007 -3.714 1.00 94.44 137 ARG A CA 1
ATOM 1131 C C . ARG A 1 137 ? -2.168 2.450 -3.620 1.00 94.44 137 ARG A C 1
ATOM 1133 O O . ARG A 1 137 ? -1.468 3.330 -4.114 1.00 94.44 137 ARG A O 1
ATOM 1140 N N . TYR A 1 138 ? -3.317 2.683 -2.995 1.00 95.44 138 TYR A N 1
ATOM 1141 C CA . TYR A 1 138 ? -3.974 3.983 -3.036 1.00 95.44 138 TYR A CA 1
ATOM 1142 C C . TYR A 1 138 ? -4.381 4.440 -1.648 1.00 95.44 138 TYR A C 1
ATOM 1144 O O . TYR A 1 138 ? -4.689 3.649 -0.759 1.00 95.44 138 TYR A O 1
ATOM 1152 N N . TRP A 1 139 ? -4.385 5.751 -1.481 1.00 95.69 139 TRP A N 1
ATOM 1153 C CA . TRP A 1 139 ? -4.807 6.427 -0.273 1.00 95.69 139 TRP A CA 1
ATOM 1154 C C . TRP A 1 139 ? -5.506 7.712 -0.662 1.00 95.69 139 TRP A C 1
ATOM 1156 O O . TRP A 1 139 ? -5.137 8.352 -1.648 1.00 95.69 139 TRP A O 1
ATOM 1166 N N . GLY A 1 140 ? -6.451 8.115 0.168 1.00 96.94 140 GLY A N 1
ATOM 1167 C CA . GLY A 1 140 ? -6.838 9.502 0.236 1.00 96.94 140 GLY A CA 1
ATOM 1168 C C . GLY A 1 140 ? -7.620 9.792 1.497 1.00 96.94 140 GLY A C 1
ATOM 1169 O O . GLY A 1 140 ? -8.105 8.883 2.172 1.00 96.94 140 GLY A O 1
ATOM 1170 N N . ALA A 1 141 ? -7.754 11.072 1.804 1.00 97.44 141 ALA A N 1
ATOM 1171 C CA . ALA A 1 141 ? -8.528 11.533 2.943 1.00 97.44 141 ALA A CA 1
ATOM 1172 C C . ALA A 1 141 ? -9.572 12.553 2.493 1.00 97.44 141 ALA A C 1
ATOM 1174 O O . ALA A 1 141 ? -9.308 13.267 1.531 1.00 97.44 141 ALA A O 1
ATOM 1175 N N . LEU A 1 142 ? -10.714 12.533 3.192 1.00 97.00 142 LEU A N 1
ATOM 1176 C CA . LEU A 1 142 ? -11.815 13.468 3.541 1.00 97.00 142 LEU A CA 1
ATOM 1177 C C . LEU A 1 142 ? -11.474 14.616 4.496 1.00 97.00 142 LEU A C 1
ATOM 1179 O O . LEU A 1 142 ? -11.929 15.752 4.367 1.00 97.00 142 LEU A O 1
ATOM 1183 N N . GLU A 1 143 ? -10.586 14.343 5.435 1.00 95.00 143 GLU A N 1
ATOM 1184 C CA . GLU A 1 143 ? -10.236 15.283 6.494 1.00 95.00 143 GLU A CA 1
ATOM 1185 C C . GLU A 1 143 ? -8.755 15.168 6.827 1.00 95.00 143 GLU A C 1
ATOM 1187 O O . GLU A 1 143 ? -8.110 14.151 6.559 1.00 95.00 143 GLU A O 1
ATOM 1192 N N . ARG A 1 144 ? -8.191 16.240 7.382 1.00 93.81 144 ARG A N 1
ATOM 1193 C CA . ARG A 1 144 ? -6.798 16.241 7.822 1.00 93.81 144 ARG A CA 1
ATOM 1194 C C . ARG A 1 144 ? -6.745 15.823 9.281 1.00 93.81 144 ARG A C 1
ATOM 1196 O O . ARG A 1 144 ? -7.235 16.537 10.145 1.00 93.81 144 ARG A O 1
ATOM 1203 N N . VAL A 1 145 ? -6.103 14.689 9.532 1.00 96.38 145 VAL A N 1
ATOM 1204 C CA . VAL A 1 145 ? -5.764 14.216 10.875 1.00 96.38 145 VAL A CA 1
ATOM 1205 C C . VAL A 1 145 ? -4.286 13.854 10.884 1.00 96.38 145 VAL A C 1
ATOM 1207 O O . VAL A 1 145 ? -3.792 13.157 9.989 1.00 96.38 145 VAL A O 1
ATOM 1210 N N . ASP A 1 146 ? -3.565 14.342 11.888 1.00 95.69 146 ASP A N 1
ATOM 1211 C CA . ASP A 1 146 ? -2.135 14.095 12.018 1.00 95.69 146 ASP A CA 1
ATOM 1212 C C . ASP A 1 146 ? -1.836 12.597 12.080 1.00 95.69 146 ASP A C 1
ATOM 1214 O O . ASP A 1 146 ? -2.480 11.835 12.795 1.00 95.69 146 ASP A O 1
ATOM 1218 N N . CYS A 1 147 ? -0.802 12.174 11.349 1.00 96.31 147 CYS A N 1
ATOM 1219 C CA . CYS A 1 147 ? -0.350 10.779 11.265 1.00 96.31 147 CYS A CA 1
ATOM 1220 C C . CYS A 1 147 ? -1.351 9.791 10.631 1.00 96.31 147 CYS A C 1
ATOM 1222 O O . CYS A 1 147 ? -1.005 8.617 10.485 1.00 96.31 147 CYS A O 1
ATOM 1224 N N . LEU A 1 148 ? -2.527 10.241 10.174 1.00 97.44 148 LEU A N 1
ATOM 1225 C CA . LEU A 1 148 ? -3.574 9.367 9.637 1.00 97.44 148 LEU A CA 1
ATOM 1226 C C . LEU A 1 148 ? -3.108 8.533 8.437 1.00 97.44 148 LEU A C 1
ATOM 1228 O O . LEU A 1 148 ? -3.377 7.337 8.373 1.00 97.44 148 LEU A O 1
ATOM 1232 N N . HIS A 1 149 ? -2.333 9.138 7.534 1.00 95.44 149 HIS A N 1
ATOM 1233 C CA . HIS A 1 149 ? -1.723 8.427 6.409 1.00 95.44 149 HIS A CA 1
ATOM 1234 C C . HIS A 1 149 ? -0.857 7.242 6.872 1.00 95.44 149 HIS A C 1
ATOM 1236 O O . HIS A 1 149 ? -0.864 6.187 6.246 1.00 95.44 149 HIS A O 1
ATOM 1242 N N . PHE A 1 150 ? -0.112 7.377 7.974 1.00 94.81 150 PHE A N 1
ATOM 1243 C CA . PHE A 1 150 ? 0.734 6.283 8.455 1.00 94.81 150 PHE A CA 1
ATOM 1244 C C . PHE A 1 150 ? -0.077 5.164 9.100 1.00 94.81 150 PHE A C 1
ATOM 1246 O O . PHE A 1 150 ? 0.199 3.992 8.844 1.00 94.81 150 PHE A O 1
ATOM 1253 N N . GLU A 1 151 ? -1.093 5.523 9.885 1.00 97.31 151 GLU A N 1
ATOM 1254 C CA . GLU A 1 151 ? -2.009 4.552 10.480 1.00 97.31 151 GLU A CA 1
ATOM 1255 C C . GLU A 1 151 ? -2.712 3.734 9.397 1.00 97.31 151 GLU A C 1
ATOM 1257 O O . GLU A 1 151 ? -2.674 2.507 9.436 1.00 97.31 151 GLU A O 1
ATOM 1262 N N . ALA A 1 152 ? -3.266 4.394 8.383 1.00 97.38 152 ALA A N 1
ATOM 1263 C CA . ALA A 1 152 ? -4.077 3.731 7.376 1.00 97.38 152 ALA A CA 1
ATOM 1264 C C . ALA A 1 152 ? -3.284 2.995 6.289 1.00 97.38 152 ALA A C 1
ATOM 1266 O O . ALA A 1 152 ? -3.730 1.952 5.826 1.00 97.38 152 ALA A O 1
ATOM 1267 N N . CYS A 1 153 ? -2.126 3.516 5.869 1.00 95.44 153 CYS A N 1
ATOM 1268 C CA . CYS A 1 153 ? -1.350 2.923 4.772 1.00 95.44 153 CYS A CA 1
ATOM 1269 C C . CYS A 1 153 ? -0.300 1.914 5.244 1.00 95.44 153 CYS A C 1
ATOM 1271 O O . CYS A 1 153 ? 0.252 1.187 4.419 1.00 95.44 153 CYS A O 1
ATOM 1273 N N . TYR A 1 154 ? 0.012 1.886 6.544 1.00 95.25 154 TYR A N 1
ATOM 1274 C CA . TYR A 1 154 ? 1.018 0.981 7.098 1.00 95.25 154 TYR A CA 1
ATOM 1275 C C . TYR A 1 154 ? 0.498 0.238 8.323 1.00 95.25 154 TYR A C 1
ATOM 1277 O O . TYR A 1 154 ? 0.403 -0.979 8.282 1.00 95.25 154 TYR A O 1
ATOM 1285 N N . TYR A 1 155 ? 0.147 0.913 9.418 1.00 97.12 155 TYR A N 1
ATOM 1286 C CA . TYR A 1 155 ? -0.071 0.202 10.685 1.00 97.12 155 TYR A CA 1
ATOM 1287 C C . TYR A 1 155 ? -1.320 -0.689 10.686 1.00 97.12 155 TYR A C 1
ATOM 1289 O O . TYR A 1 155 ? -1.238 -1.827 11.146 1.00 97.12 155 TYR A O 1
ATOM 1297 N N . GLN A 1 156 ? -2.431 -0.222 10.115 1.00 98.06 156 GLN A N 1
ATOM 1298 C CA . GLN A 1 156 ? -3.650 -1.013 9.927 1.00 98.06 156 GLN A CA 1
ATOM 1299 C C . GLN A 1 156 ? -3.429 -2.171 8.928 1.00 98.06 156 GLN A C 1
ATOM 1301 O O . GLN A 1 156 ? -3.691 -3.316 9.304 1.00 98.06 156 GLN A O 1
ATOM 1306 N N . PRO A 1 157 ? -2.842 -1.954 7.728 1.00 97.62 157 PRO A N 1
ATOM 1307 C CA . PRO A 1 157 ? -2.456 -3.041 6.827 1.00 97.62 157 PRO A CA 1
ATOM 1308 C C . PRO A 1 157 ? -1.511 -4.069 7.445 1.00 97.62 157 PRO A C 1
ATOM 1310 O O . PRO A 1 157 ? -1.752 -5.262 7.307 1.00 97.62 157 PRO A O 1
ATOM 1313 N N . LEU A 1 158 ? -0.462 -3.647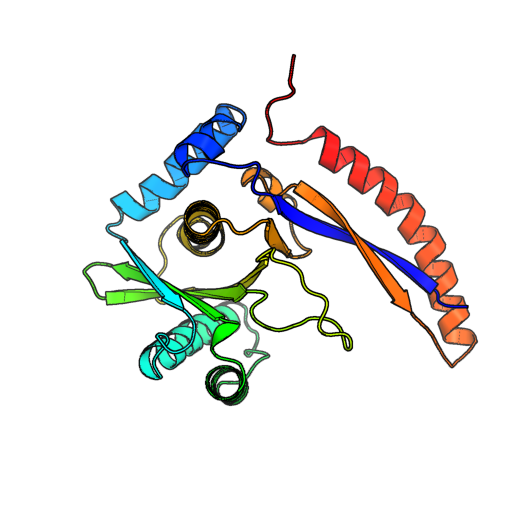 8.155 1.00 97.38 158 LEU A N 1
ATOM 1314 C CA . LEU A 1 158 ? 0.482 -4.559 8.806 1.00 97.38 158 LEU A CA 1
ATOM 1315 C C . LEU A 1 158 ? -0.195 -5.368 9.915 1.00 97.38 158 LEU A C 1
ATOM 1317 O O . LEU A 1 158 ? 0.031 -6.569 10.027 1.00 97.38 158 LEU A O 1
ATOM 1321 N N . GLN A 1 159 ? -1.061 -4.738 10.709 1.00 97.81 159 GLN A N 1
ATOM 1322 C CA . GLN A 1 159 ? -1.853 -5.437 11.718 1.00 97.81 159 GLN A CA 1
ATOM 1323 C C . GLN A 1 159 ? -2.792 -6.471 11.085 1.00 97.81 159 GLN A C 1
ATOM 1325 O O . GLN A 1 159 ? -2.884 -7.592 11.586 1.00 97.81 159 GLN A O 1
ATOM 1330 N N . TRP A 1 160 ? -3.437 -6.129 9.967 1.00 97.94 160 TRP A N 1
ATOM 1331 C CA . TRP A 1 160 ? -4.245 -7.072 9.197 1.00 97.94 160 TRP A CA 1
ATOM 1332 C C . TRP A 1 160 ? -3.397 -8.220 8.640 1.00 97.94 160 TRP A C 1
ATOM 1334 O O . TRP A 1 160 ? -3.786 -9.377 8.773 1.00 97.94 160 TRP A O 1
ATOM 1344 N N . CYS A 1 161 ? -2.212 -7.919 8.100 1.00 97.50 161 CYS A N 1
ATOM 1345 C CA . CYS A 1 161 ? -1.275 -8.910 7.573 1.00 97.50 161 CYS A CA 1
ATOM 1346 C C . CYS A 1 161 ? -0.855 -9.929 8.638 1.00 97.50 161 CYS A C 1
ATOM 1348 O O . CYS A 1 161 ? -0.875 -11.128 8.373 1.00 97.50 161 CYS A O 1
ATOM 1350 N N . ILE A 1 162 ? -0.527 -9.461 9.846 1.00 97.25 162 ILE A N 1
ATOM 1351 C CA . ILE A 1 162 ? -0.193 -10.324 10.986 1.00 97.25 162 ILE A CA 1
ATOM 1352 C C . ILE A 1 162 ? -1.381 -11.229 11.332 1.00 97.25 162 ILE A C 1
ATOM 1354 O O . ILE A 1 162 ? -1.223 -12.444 11.400 1.00 97.25 162 ILE A O 1
ATOM 1358 N N . ALA A 1 163 ? -2.574 -10.648 11.490 1.00 96.94 163 ALA A N 1
ATOM 1359 C CA . ALA A 1 163 ? -3.774 -11.387 11.884 1.00 96.94 163 ALA A CA 1
ATOM 1360 C C . ALA A 1 163 ? -4.215 -12.448 10.857 1.00 96.94 163 ALA A C 1
ATOM 1362 O O . ALA A 1 163 ? -4.839 -13.433 11.237 1.00 96.94 163 ALA A O 1
ATOM 1363 N N . HIS A 1 164 ? -3.886 -12.260 9.575 1.00 95.19 164 HIS A N 1
ATOM 1364 C CA . HIS A 1 164 ? -4.292 -13.149 8.480 1.00 95.19 164 HIS A CA 1
ATOM 1365 C C . HIS A 1 164 ? -3.141 -13.995 7.916 1.00 95.19 164 HIS A C 1
ATOM 1367 O O . HIS A 1 164 ? -3.304 -14.622 6.872 1.00 95.19 164 HIS A O 1
ATOM 1373 N N . GLY A 1 165 ? -1.974 -14.014 8.573 1.00 94.31 165 GLY A N 1
ATOM 1374 C CA . GLY A 1 165 ? -0.833 -14.825 8.135 1.00 94.31 165 GLY A CA 1
ATOM 1375 C C . GLY A 1 165 ? -0.269 -14.427 6.766 1.00 94.31 165 GLY A C 1
ATOM 1376 O O . GLY A 1 165 ? 0.295 -15.260 6.063 1.00 94.31 165 GLY A O 1
ATOM 1377 N N . VAL A 1 166 ? -0.420 -13.162 6.368 1.00 94.94 166 VAL A N 1
ATOM 1378 C CA . VAL A 1 166 ? 0.161 -12.632 5.127 1.00 94.94 166 VAL A CA 1
ATOM 1379 C C . VAL A 1 166 ? 1.676 -12.630 5.268 1.00 94.94 166 VAL A C 1
ATOM 1381 O O . VAL A 1 166 ? 2.205 -12.117 6.257 1.00 94.94 166 VAL A O 1
ATOM 1384 N N . LEU A 1 167 ? 2.372 -13.179 4.275 1.00 93.94 167 LEU A N 1
ATOM 1385 C CA . LEU A 1 167 ? 3.820 -13.351 4.291 1.00 93.94 167 LEU A CA 1
ATOM 1386 C C . LEU A 1 167 ? 4.552 -12.011 4.251 1.00 93.94 167 LEU A C 1
ATOM 1388 O O . LEU A 1 167 ? 5.518 -11.803 4.982 1.00 93.94 167 LEU A O 1
ATOM 1392 N N . ARG A 1 168 ? 4.128 -11.104 3.368 1.00 93.38 168 ARG A N 1
ATOM 1393 C CA . ARG A 1 168 ? 4.781 -9.804 3.208 1.00 93.38 168 ARG A CA 1
ATOM 1394 C C . ARG A 1 168 ? 3.824 -8.715 2.749 1.00 93.38 168 ARG A C 1
ATOM 1396 O O . ARG A 1 168 ? 2.834 -8.982 2.068 1.00 93.38 168 ARG A O 1
ATOM 1403 N N . PHE A 1 169 ? 4.176 -7.484 3.096 1.00 95.56 169 PHE A N 1
ATOM 1404 C CA . PHE A 1 169 ? 3.521 -6.266 2.646 1.00 95.56 169 PHE A CA 1
ATOM 1405 C C . PHE A 1 169 ? 4.505 -5.419 1.837 1.00 95.56 169 PHE A C 1
ATOM 1407 O O . PHE A 1 169 ? 5.534 -4.972 2.351 1.00 95.56 169 PHE A O 1
ATOM 1414 N N . GLU A 1 170 ? 4.186 -5.170 0.573 1.00 93.81 170 GLU A N 1
ATOM 1415 C CA . GLU A 1 170 ? 5.014 -4.372 -0.325 1.00 93.81 170 GLU A CA 1
ATOM 1416 C C . GLU A 1 170 ? 4.548 -2.912 -0.321 1.00 93.81 170 GLU A C 1
ATOM 1418 O O . GLU A 1 170 ? 3.480 -2.571 -0.836 1.00 93.81 170 GLU A O 1
ATOM 1423 N N . GLY A 1 171 ? 5.367 -2.021 0.242 1.00 87.19 171 GLY A N 1
ATOM 1424 C CA . GLY A 1 171 ? 5.066 -0.589 0.308 1.00 87.19 171 GLY A CA 1
ATOM 1425 C C . GLY A 1 171 ? 5.376 0.173 -0.984 1.00 87.19 171 GLY A C 1
ATOM 1426 O O . GLY A 1 171 ? 5.087 1.365 -1.069 1.00 87.19 171 GLY A O 1
ATOM 1427 N N . GLY A 1 172 ? 5.998 -0.469 -1.979 1.00 82.12 172 GLY A N 1
ATOM 1428 C CA . GLY A 1 172 ? 6.409 0.132 -3.256 1.00 82.12 172 GLY A CA 1
ATOM 1429 C C . GLY A 1 172 ? 7.801 0.782 -3.237 1.00 82.12 172 GLY A C 1
ATOM 1430 O O . GLY A 1 172 ? 8.503 0.752 -2.226 1.00 82.12 172 GLY A O 1
ATOM 1431 N N . ALA A 1 173 ? 8.187 1.404 -4.356 1.00 68.38 173 ALA A N 1
ATOM 1432 C CA . ALA A 1 173 ? 9.576 1.780 -4.667 1.00 68.38 173 ALA A CA 1
ATOM 1433 C C . ALA A 1 173 ? 10.108 3.075 -4.014 1.00 68.38 173 ALA A C 1
ATOM 1435 O O . ALA A 1 173 ? 11.313 3.245 -3.880 1.00 68.38 173 ALA A O 1
ATOM 1436 N N . GLN A 1 174 ? 9.245 4.009 -3.597 1.00 66.50 174 GLN A N 1
ATOM 1437 C CA . GLN A 1 174 ? 9.702 5.325 -3.119 1.00 66.50 174 GLN A CA 1
ATOM 1438 C C . GLN A 1 174 ? 9.823 5.428 -1.593 1.00 66.50 174 GLN A C 1
ATOM 1440 O O . GLN A 1 174 ? 8.853 5.161 -0.887 1.00 66.50 174 GLN A O 1
ATOM 1445 N N . GLY A 1 175 ? 10.957 5.940 -1.106 1.00 64.38 175 GLY A N 1
ATOM 1446 C CA . GLY A 1 175 ? 11.060 6.613 0.191 1.00 64.38 175 GLY A CA 1
ATOM 1447 C C . GLY A 1 175 ? 11.749 5.838 1.316 1.00 64.38 175 GLY A C 1
ATOM 1448 O O . GLY A 1 175 ? 11.169 4.930 1.906 1.00 64.38 175 GLY A O 1
ATOM 1449 N N . GLU A 1 176 ? 12.916 6.336 1.741 1.00 66.56 176 GLU A N 1
ATOM 1450 C CA . GLU A 1 176 ? 13.632 5.888 2.952 1.00 66.56 176 GLU A CA 1
ATOM 1451 C C . GLU A 1 176 ? 12.778 6.008 4.223 1.00 66.56 176 GLU A C 1
ATOM 1453 O O . GLU A 1 176 ? 12.954 5.266 5.188 1.00 66.56 176 GLU A O 1
ATOM 1458 N N . HIS A 1 177 ? 11.781 6.902 4.221 1.00 69.75 177 HIS A N 1
ATOM 1459 C CA . HIS A 1 177 ? 10.832 7.043 5.324 1.00 69.75 177 HIS A CA 1
ATOM 1460 C C . HIS A 1 177 ? 10.079 5.737 5.635 1.00 69.75 177 HIS A C 1
ATOM 1462 O O . HIS A 1 177 ? 9.588 5.579 6.754 1.00 69.75 177 HIS A O 1
ATOM 1468 N N . LYS A 1 178 ? 9.984 4.793 4.690 1.00 73.38 178 LYS A N 1
ATOM 1469 C CA . LYS A 1 178 ? 9.376 3.471 4.900 1.00 73.38 178 LYS A CA 1
ATOM 1470 C C . LYS A 1 178 ? 10.198 2.581 5.831 1.00 73.38 178 LYS A C 1
ATOM 1472 O O . LYS A 1 178 ? 9.620 1.818 6.603 1.00 73.38 178 LYS A O 1
ATOM 1477 N N . MET A 1 179 ? 11.516 2.771 5.880 1.00 75.31 179 MET A N 1
ATOM 1478 C CA . MET A 1 179 ? 12.377 2.077 6.841 1.00 75.31 179 MET A CA 1
ATOM 1479 C C . MET A 1 179 ? 12.018 2.412 8.284 1.00 75.31 179 MET A C 1
ATOM 1481 O O . MET A 1 179 ? 12.080 1.553 9.156 1.00 75.31 179 MET A O 1
ATOM 1485 N N . ALA A 1 180 ? 11.547 3.632 8.561 1.00 74.94 180 ALA A N 1
ATOM 1486 C CA . ALA A 1 180 ? 11.087 3.988 9.904 1.00 74.94 180 ALA A CA 1
ATOM 1487 C C . ALA A 1 180 ? 9.901 3.127 10.389 1.00 74.94 180 ALA A C 1
ATOM 1489 O O . ALA A 1 180 ? 9.593 3.138 11.578 1.00 74.94 180 ALA A O 1
ATOM 1490 N N . ARG A 1 181 ? 9.260 2.386 9.477 1.00 82.06 181 ARG A N 1
ATOM 1491 C CA . ARG A 1 181 ? 8.074 1.549 9.692 1.00 82.06 181 ARG A CA 1
ATOM 1492 C C . ARG A 1 181 ? 8.370 0.065 9.466 1.00 82.06 181 ARG A C 1
ATOM 1494 O O . ARG A 1 181 ? 7.447 -0.716 9.281 1.00 82.06 181 ARG A O 1
ATOM 1501 N N . ALA A 1 182 ? 9.653 -0.304 9.494 1.00 83.19 182 ALA A N 1
ATOM 1502 C CA . ALA A 1 182 ? 10.143 -1.668 9.308 1.00 83.19 182 ALA A CA 1
ATOM 1503 C C . ALA A 1 182 ? 9.909 -2.273 7.917 1.00 83.19 182 ALA A C 1
ATOM 1505 O O . ALA A 1 182 ? 9.937 -3.492 7.774 1.00 83.19 182 ALA A O 1
ATOM 1506 N N . LEU A 1 183 ? 9.727 -1.437 6.890 1.00 87.25 183 LEU A N 1
ATOM 1507 C CA . LEU A 1 183 ? 9.845 -1.896 5.513 1.00 87.25 183 LEU A CA 1
ATOM 1508 C C . LEU A 1 183 ? 11.315 -1.799 5.102 1.00 87.25 183 LEU A C 1
ATOM 1510 O O . LEU A 1 183 ? 11.882 -0.705 5.068 1.00 87.25 183 LEU A O 1
ATOM 1514 N N . LEU A 1 184 ? 11.930 -2.943 4.832 1.00 87.44 184 LEU A N 1
ATOM 1515 C CA . LEU A 1 184 ? 13.342 -3.063 4.492 1.00 87.44 184 LEU A CA 1
ATOM 1516 C C . LEU A 1 184 ? 13.547 -2.974 2.977 1.00 87.44 184 LEU A C 1
ATOM 1518 O O . LEU A 1 184 ? 12.660 -3.386 2.227 1.00 87.44 184 LEU A O 1
ATOM 1522 N N . PRO A 1 185 ? 14.692 -2.440 2.517 1.00 86.38 185 PRO A N 1
ATOM 1523 C CA . PRO A 1 185 ? 15.020 -2.409 1.099 1.00 86.38 185 PRO A CA 1
ATOM 1524 C C . PRO A 1 185 ? 15.198 -3.828 0.545 1.00 86.38 185 PRO A C 1
ATOM 1526 O O . PRO A 1 185 ? 15.935 -4.638 1.105 1.00 86.38 185 PRO A O 1
ATOM 1529 N N . VAL A 1 186 ? 14.550 -4.104 -0.581 1.00 87.62 186 VAL A N 1
ATOM 1530 C CA . VAL A 1 186 ? 14.618 -5.364 -1.320 1.00 87.62 186 VAL A CA 1
ATOM 1531 C C . VAL A 1 186 ? 14.975 -5.056 -2.778 1.00 87.62 186 VAL A C 1
ATOM 1533 O O . VAL A 1 186 ? 14.269 -4.266 -3.422 1.00 87.62 186 VAL A O 1
ATOM 1536 N N . PRO A 1 187 ? 16.052 -5.656 -3.322 1.00 86.88 187 PRO A N 1
ATOM 1537 C CA . PRO A 1 187 ? 16.389 -5.534 -4.735 1.00 86.88 187 PRO A CA 1
ATOM 1538 C C . PRO A 1 187 ? 15.251 -6.054 -5.615 1.00 86.88 187 PRO A C 1
ATOM 1540 O O . PRO A 1 187 ? 14.731 -7.148 -5.413 1.00 86.88 187 PRO A O 1
ATOM 1543 N N . THR A 1 188 ? 14.862 -5.265 -6.608 1.00 87.75 188 THR A N 1
ATOM 1544 C CA . THR A 1 188 ? 13.824 -5.604 -7.584 1.00 87.75 188 THR A CA 1
ATOM 1545 C C . THR A 1 188 ? 14.386 -5.464 -8.985 1.00 87.75 188 THR A C 1
ATOM 1547 O O . THR A 1 188 ? 14.999 -4.450 -9.315 1.00 87.75 188 THR A O 1
ATOM 1550 N N . HIS A 1 189 ? 14.144 -6.463 -9.826 1.00 89.00 189 HIS A N 1
ATOM 1551 C CA . HIS A 1 189 ? 14.742 -6.550 -11.151 1.00 89.00 189 HIS A CA 1
ATOM 1552 C C . HIS A 1 189 ? 13.700 -6.335 -12.243 1.00 89.00 189 HIS A C 1
ATOM 1554 O O . HIS A 1 189 ? 12.539 -6.715 -12.107 1.00 89.00 189 HIS A O 1
ATOM 1560 N N . SER A 1 190 ? 14.135 -5.745 -13.350 1.00 91.06 190 SER A N 1
ATOM 1561 C CA . SER A 1 190 ? 13.369 -5.659 -14.591 1.00 91.06 190 SER A CA 1
ATOM 1562 C C . SER A 1 190 ? 14.269 -6.017 -15.767 1.00 91.06 190 SER A C 1
ATOM 1564 O O . SER A 1 190 ? 15.471 -5.755 -15.729 1.00 91.06 190 SER A O 1
ATOM 1566 N N . ALA A 1 191 ? 13.689 -6.640 -16.790 1.00 93.75 191 ALA A N 1
ATOM 1567 C CA . ALA A 1 191 ? 14.395 -7.077 -17.985 1.00 93.75 191 ALA A CA 1
ATOM 1568 C C . ALA A 1 191 ? 13.764 -6.418 -19.213 1.00 93.75 191 ALA A C 1
ATOM 1570 O O . ALA A 1 191 ? 12.558 -6.535 -19.430 1.00 93.75 191 ALA A O 1
ATOM 1571 N N . HIS A 1 192 ? 14.576 -5.721 -20.003 1.00 92.75 192 HIS A N 1
ATOM 1572 C CA . HIS A 1 192 ? 14.114 -4.880 -21.105 1.00 92.75 192 HIS A CA 1
ATOM 1573 C C . HIS A 1 192 ? 14.660 -5.398 -22.429 1.00 92.75 192 HIS A C 1
ATOM 1575 O O . HIS A 1 192 ? 15.869 -5.555 -22.594 1.00 92.75 192 HIS A O 1
ATOM 1581 N N . TRP A 1 193 ? 13.773 -5.639 -23.392 1.00 95.25 193 TRP A N 1
ATOM 1582 C CA . TRP A 1 193 ? 14.155 -5.856 -24.783 1.00 95.25 193 TRP A CA 1
ATOM 1583 C C . TRP A 1 193 ? 13.818 -4.609 -25.592 1.00 95.25 193 TRP A C 1
ATOM 1585 O O . TRP A 1 193 ? 12.685 -4.132 -25.555 1.00 95.25 193 TRP A O 1
ATOM 1595 N N . LEU A 1 194 ? 14.798 -4.086 -26.325 1.00 95.00 194 LEU A N 1
ATOM 1596 C CA . LEU A 1 194 ? 14.634 -2.898 -27.153 1.00 95.00 194 LEU A CA 1
ATOM 1597 C C . LEU A 1 194 ? 14.928 -3.270 -28.603 1.00 95.00 194 LEU A C 1
ATOM 1599 O O . LEU A 1 194 ? 16.047 -3.653 -28.933 1.00 95.00 194 LEU A O 1
ATOM 1603 N N . ALA A 1 195 ? 13.908 -3.157 -29.456 1.00 96.00 195 ALA A N 1
ATOM 1604 C CA . ALA A 1 195 ? 14.000 -3.545 -30.861 1.00 96.00 195 ALA A CA 1
ATOM 1605 C C . ALA A 1 195 ? 14.986 -2.671 -31.652 1.00 96.00 195 ALA A C 1
ATOM 1607 O O . ALA A 1 195 ? 15.705 -3.167 -32.513 1.00 96.00 195 ALA A O 1
ATOM 1608 N N . HIS A 1 196 ? 15.009 -1.363 -31.372 1.00 96.31 196 HIS A N 1
ATOM 1609 C CA . HIS A 1 196 ? 15.850 -0.416 -32.098 1.00 96.31 196 HIS A CA 1
ATOM 1610 C C . HIS A 1 196 ? 17.267 -0.376 -31.494 1.00 96.31 196 HIS A C 1
ATOM 1612 O O . HIS A 1 196 ? 17.401 0.045 -30.338 1.00 96.31 196 HIS A O 1
ATOM 1618 N N . PRO A 1 197 ? 18.332 -0.710 -32.253 1.00 94.19 197 PRO A N 1
ATOM 1619 C CA . PRO A 1 197 ? 19.691 -0.827 -31.715 1.00 94.19 197 PRO A CA 1
ATOM 1620 C C . PRO A 1 197 ? 20.180 0.437 -31.003 1.00 94.19 197 PRO A C 1
ATOM 1622 O O . PRO A 1 197 ? 20.660 0.367 -29.880 1.00 94.19 197 PRO A O 1
ATOM 1625 N N . ALA A 1 198 ? 19.942 1.619 -31.582 1.00 95.56 198 ALA A N 1
ATOM 1626 C CA . ALA A 1 198 ? 20.377 2.876 -30.965 1.00 95.56 198 ALA A CA 1
ATOM 1627 C C . ALA A 1 198 ? 19.746 3.141 -29.579 1.00 95.56 198 ALA A C 1
ATOM 1629 O O . ALA A 1 198 ? 20.384 3.757 -28.725 1.00 95.56 198 ALA A O 1
ATOM 1630 N N . PHE A 1 199 ? 18.514 2.672 -29.333 1.00 94.62 199 PHE A N 1
ATOM 1631 C CA . PHE A 1 199 ? 17.891 2.772 -28.010 1.00 94.62 199 PHE A CA 1
ATOM 1632 C C . PHE A 1 199 ? 18.433 1.714 -27.057 1.00 94.62 199 PHE A C 1
ATOM 1634 O O . PHE A 1 199 ? 18.685 2.037 -25.899 1.00 94.62 199 PHE A O 1
ATOM 1641 N N . ALA A 1 200 ? 18.660 0.490 -27.543 1.00 94.12 200 ALA A N 1
ATOM 1642 C CA . ALA A 1 200 ? 19.320 -0.552 -26.764 1.00 94.12 200 ALA A CA 1
ATOM 1643 C C . ALA A 1 200 ? 20.686 -0.070 -26.256 1.00 94.12 200 ALA A C 1
ATOM 1645 O O . ALA A 1 200 ? 20.933 -0.105 -25.054 1.00 94.12 200 ALA A O 1
ATOM 1646 N N . ASP A 1 201 ? 21.505 0.496 -27.143 1.00 93.75 201 ASP A N 1
ATOM 1647 C CA . ASP A 1 201 ? 22.833 1.008 -26.806 1.00 93.75 201 ASP A CA 1
ATOM 1648 C C . ASP A 1 201 ? 22.773 2.190 -25.826 1.00 93.75 201 ASP A C 1
ATOM 1650 O O . ASP A 1 201 ? 23.592 2.305 -24.913 1.00 93.75 201 ASP A O 1
ATOM 1654 N N . ALA A 1 202 ? 21.815 3.106 -26.009 1.00 93.62 202 ALA A N 1
ATOM 1655 C CA . ALA A 1 202 ? 21.648 4.253 -25.119 1.00 93.62 202 ALA A CA 1
ATOM 1656 C C . ALA A 1 202 ? 21.233 3.831 -23.701 1.00 93.62 202 ALA A C 1
ATOM 1658 O O . ALA A 1 202 ? 21.768 4.365 -22.725 1.00 93.62 202 ALA A O 1
ATOM 1659 N N . VAL A 1 203 ? 20.309 2.873 -23.592 1.00 93.25 203 VAL A N 1
ATOM 1660 C CA . VAL A 1 203 ? 19.836 2.345 -22.309 1.00 93.25 203 VAL A CA 1
ATOM 1661 C C . VAL A 1 203 ? 20.910 1.490 -21.644 1.00 93.25 203 VAL A C 1
ATOM 1663 O O . VAL A 1 203 ? 21.146 1.671 -20.455 1.00 93.25 203 VAL A O 1
ATOM 1666 N N . ASP A 1 204 ? 21.631 0.646 -22.382 1.00 92.06 204 ASP A N 1
ATOM 1667 C CA . ASP A 1 204 ? 22.724 -0.165 -21.829 1.00 92.06 204 ASP A CA 1
ATOM 1668 C C . ASP A 1 204 ? 23.813 0.709 -21.181 1.00 92.06 204 ASP A C 1
ATOM 1670 O O . ASP A 1 204 ? 24.144 0.545 -20.005 1.00 92.06 204 ASP A O 1
ATOM 1674 N N . ARG A 1 205 ? 24.270 1.759 -21.881 1.00 90.62 205 ARG A N 1
ATOM 1675 C CA . ARG A 1 205 ? 25.226 2.736 -21.321 1.00 90.62 205 ARG A CA 1
ATOM 1676 C C . ARG A 1 205 ? 24.697 3.475 -20.091 1.00 90.62 205 ARG A C 1
ATOM 1678 O O . ARG A 1 205 ? 25.477 3.977 -19.279 1.00 90.62 205 ARG A O 1
ATOM 1685 N N . TYR A 1 206 ? 23.384 3.659 -19.978 1.00 89.62 206 TYR A N 1
ATOM 1686 C CA . TYR A 1 206 ? 22.781 4.232 -18.777 1.00 89.62 206 TYR A CA 1
ATOM 1687 C C . TYR A 1 206 ? 22.791 3.223 -17.621 1.00 89.62 206 TYR A C 1
ATOM 1689 O O . TYR A 1 206 ? 23.249 3.564 -16.531 1.00 89.62 206 TYR A O 1
ATOM 1697 N N . LEU A 1 207 ? 22.378 1.979 -17.871 1.00 89.56 207 LEU A N 1
ATOM 1698 C CA . LEU A 1 207 ? 22.297 0.920 -16.863 1.00 89.56 207 LEU A CA 1
ATOM 1699 C C . LEU A 1 207 ? 23.661 0.557 -16.271 1.00 89.56 207 LEU A C 1
ATOM 1701 O O . LEU A 1 207 ? 23.758 0.351 -15.062 1.00 89.56 207 LEU A O 1
ATOM 1705 N N . GLN A 1 208 ? 24.725 0.563 -17.078 1.00 85.88 208 GLN A N 1
ATOM 1706 C CA . GLN A 1 208 ? 26.091 0.352 -16.584 1.00 85.88 208 GLN A CA 1
ATOM 1707 C C . GLN A 1 208 ? 26.499 1.397 -15.530 1.00 85.88 208 GLN A C 1
ATOM 1709 O O . GLN A 1 208 ? 27.170 1.066 -14.556 1.00 85.88 208 GLN A O 1
ATOM 1714 N N . ARG A 1 209 ? 26.057 2.654 -15.683 1.00 84.06 209 ARG A N 1
ATOM 1715 C CA . ARG A 1 209 ? 26.316 3.730 -14.710 1.00 84.06 209 ARG A CA 1
ATOM 1716 C C . ARG A 1 209 ? 25.405 3.638 -13.488 1.00 84.06 209 ARG A C 1
ATOM 1718 O O . ARG A 1 209 ? 25.860 3.867 -12.373 1.00 84.06 209 ARG A O 1
ATOM 1725 N N . GLU A 1 210 ? 24.129 3.315 -13.693 1.00 82.56 210 GLU A N 1
ATOM 1726 C CA . GLU A 1 210 ? 23.138 3.203 -12.615 1.00 82.56 210 GLU A CA 1
ATOM 1727 C C . GLU A 1 210 ? 23.454 2.041 -11.660 1.00 82.56 210 GLU A C 1
ATOM 1729 O O . GLU A 1 210 ? 23.361 2.205 -10.444 1.00 82.56 210 GLU A O 1
ATOM 1734 N N . THR A 1 211 ? 23.881 0.893 -12.194 1.00 77.69 211 THR A N 1
ATOM 1735 C CA . THR A 1 211 ? 24.150 -0.325 -11.408 1.00 77.69 211 THR A CA 1
ATOM 1736 C C . THR A 1 211 ? 25.225 -0.090 -10.346 1.00 77.69 211 THR A C 1
ATOM 1738 O O . THR A 1 211 ? 25.015 -0.433 -9.184 1.00 77.69 211 THR A O 1
ATOM 1741 N N . ALA A 1 212 ? 26.314 0.600 -10.705 1.00 72.00 212 ALA A N 1
ATOM 1742 C CA . ALA A 1 212 ? 27.389 0.936 -9.771 1.00 72.00 212 ALA A CA 1
ATOM 1743 C C . ALA A 1 212 ? 26.919 1.825 -8.599 1.00 72.00 212 ALA A C 1
ATOM 1745 O O . ALA A 1 212 ? 27.415 1.696 -7.482 1.00 72.00 212 ALA A O 1
ATOM 1746 N N . GLY A 1 213 ? 25.943 2.714 -8.826 1.00 71.94 213 GLY A N 1
ATOM 1747 C CA . GLY A 1 213 ? 25.360 3.544 -7.766 1.00 71.94 213 GLY A CA 1
ATOM 1748 C C . GLY A 1 213 ? 24.327 2.808 -6.905 1.00 71.94 213 GLY A C 1
ATOM 1749 O O . GLY A 1 213 ? 24.124 3.160 -5.743 1.00 71.94 213 GLY A O 1
ATOM 1750 N N . MET A 1 214 ? 23.676 1.780 -7.454 1.00 73.81 214 MET A N 1
ATOM 1751 C CA . MET A 1 214 ? 22.603 1.052 -6.774 1.00 73.81 214 MET A CA 1
ATOM 1752 C C . MET A 1 214 ? 23.119 0.130 -5.665 1.00 73.81 214 MET A C 1
ATOM 1754 O O . MET A 1 214 ? 22.483 0.021 -4.618 1.00 73.81 214 MET A O 1
ATOM 1758 N N . GLU A 1 215 ? 24.263 -0.522 -5.874 1.00 71.50 215 GLU A N 1
ATOM 1759 C CA . GLU A 1 215 ? 24.885 -1.396 -4.868 1.00 71.50 215 GLU A CA 1
ATOM 1760 C C . GLU A 1 215 ? 25.283 -0.600 -3.618 1.00 71.50 215 GLU A C 1
ATOM 1762 O O . GLU A 1 215 ? 24.853 -0.927 -2.513 1.00 71.50 215 GLU A O 1
ATOM 1767 N N . GLN A 1 216 ? 25.974 0.530 -3.805 1.00 70.19 216 GLN A N 1
ATOM 1768 C CA . GLN A 1 216 ? 26.336 1.443 -2.713 1.00 70.19 216 GLN A CA 1
ATOM 1769 C C . GLN A 1 216 ? 25.103 1.992 -1.981 1.00 70.19 216 GLN A C 1
ATOM 1771 O O . GLN A 1 216 ? 25.099 2.131 -0.756 1.00 70.19 216 GLN A O 1
ATOM 1776 N N . TYR A 1 217 ? 24.030 2.291 -2.721 1.00 73.56 217 TYR A N 1
ATOM 1777 C CA . TYR A 1 217 ? 22.773 2.745 -2.132 1.00 73.56 217 TYR A CA 1
ATOM 1778 C C . TYR A 1 217 ? 22.123 1.666 -1.252 1.00 73.56 217 TYR A C 1
ATOM 1780 O O . TYR A 1 217 ? 21.685 1.960 -0.139 1.00 73.56 217 TYR A O 1
ATOM 1788 N N . LEU A 1 218 ? 22.091 0.412 -1.712 1.00 72.81 218 LEU A N 1
ATOM 1789 C CA . LEU A 1 218 ? 21.547 -0.716 -0.953 1.00 72.81 218 LEU A CA 1
ATOM 1790 C C . LEU A 1 218 ? 22.330 -0.984 0.336 1.00 72.81 218 LEU A C 1
ATOM 1792 O O . LEU A 1 218 ? 21.710 -1.136 1.390 1.00 72.81 218 LEU A O 1
ATOM 1796 N N . GLU A 1 219 ? 23.662 -0.992 0.270 1.00 72.19 219 GLU A N 1
ATOM 1797 C CA . GLU A 1 219 ? 24.528 -1.162 1.444 1.00 72.19 219 GLU A CA 1
ATOM 1798 C C . GLU A 1 219 ? 24.263 -0.077 2.497 1.00 72.19 219 GLU A C 1
ATOM 1800 O O . GLU A 1 219 ? 24.058 -0.368 3.681 1.00 72.19 219 GLU A O 1
ATOM 1805 N N . HIS A 1 220 ? 24.169 1.182 2.060 1.00 74.06 220 HIS A N 1
ATOM 1806 C CA . HIS A 1 220 ? 23.878 2.315 2.939 1.00 74.06 220 HIS A CA 1
ATOM 1807 C C . HIS A 1 220 ? 22.500 2.218 3.607 1.00 74.06 220 HIS A C 1
ATOM 1809 O O . HIS A 1 220 ? 22.351 2.548 4.789 1.00 74.06 220 HIS A O 1
ATOM 1815 N N . LEU A 1 221 ? 21.480 1.745 2.884 1.00 74.56 221 LEU A N 1
ATOM 1816 C CA . LEU A 1 221 ? 20.158 1.516 3.467 1.00 74.56 221 LEU A CA 1
ATOM 1817 C C . LEU A 1 221 ? 20.174 0.349 4.461 1.00 74.56 221 LEU A C 1
ATOM 1819 O O . LEU A 1 221 ? 19.602 0.466 5.542 1.00 74.56 221 LEU A O 1
ATOM 1823 N N . GLN A 1 222 ? 20.841 -0.762 4.151 1.00 72.31 222 GLN A N 1
ATOM 1824 C CA . GLN A 1 222 ? 20.915 -1.915 5.056 1.00 72.31 222 GLN A CA 1
ATOM 1825 C C . GLN A 1 222 ? 21.608 -1.571 6.383 1.00 72.31 222 GLN A C 1
ATOM 1827 O O . GLN A 1 222 ? 21.132 -1.982 7.445 1.00 72.31 222 GLN A O 1
ATOM 1832 N N . ALA A 1 223 ? 22.646 -0.729 6.351 1.00 67.94 223 ALA A N 1
ATOM 1833 C CA . ALA A 1 223 ? 23.327 -0.231 7.550 1.00 67.94 223 ALA A CA 1
ATOM 1834 C C . ALA A 1 223 ? 22.408 0.569 8.500 1.00 67.94 223 ALA A C 1
ATOM 1836 O O . ALA A 1 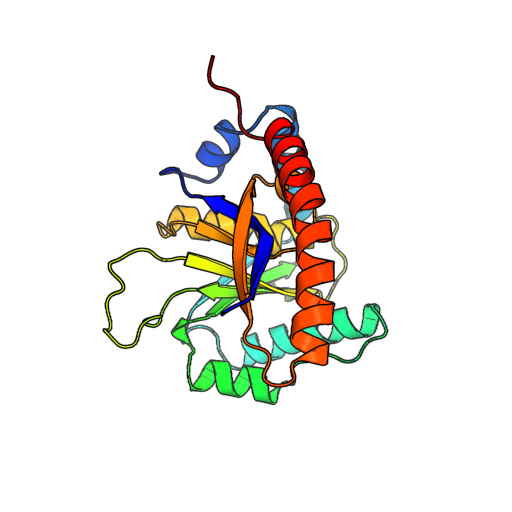223 ? 22.702 0.712 9.686 1.00 67.94 223 ALA A O 1
ATOM 1837 N N . ARG A 1 224 ? 21.271 1.079 8.005 1.00 70.88 224 ARG A N 1
ATOM 1838 C CA . ARG A 1 224 ? 20.275 1.854 8.768 1.00 70.88 224 ARG A CA 1
ATOM 1839 C C . ARG A 1 224 ? 19.052 1.024 9.177 1.00 70.88 224 ARG A C 1
ATOM 1841 O O . ARG A 1 224 ? 17.986 1.592 9.435 1.00 70.88 224 ARG A O 1
ATOM 1848 N N . SER A 1 225 ? 19.175 -0.306 9.209 1.00 71.06 225 SER A N 1
ATOM 1849 C CA . SER A 1 225 ? 18.062 -1.205 9.526 1.00 71.06 225 SER A CA 1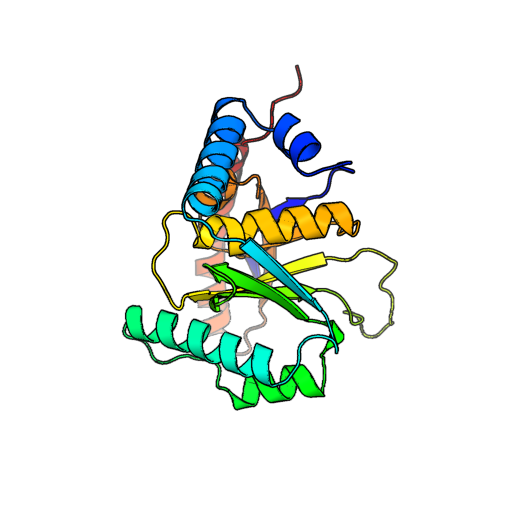
ATOM 1850 C C . SER A 1 225 ? 17.368 -0.832 10.854 1.00 71.06 225 SER A C 1
ATOM 1852 O O . SER A 1 225 ? 18.030 -0.628 11.871 1.00 71.06 225 SER A O 1
ATOM 1854 N N . PRO A 1 226 ? 16.024 -0.741 10.878 1.00 71.19 226 PRO A N 1
ATOM 1855 C CA . PRO A 1 226 ? 15.238 -0.449 12.081 1.00 71.19 226 PRO A CA 1
ATOM 1856 C C . PRO A 1 226 ? 15.094 -1.653 13.030 1.00 71.19 226 PRO A C 1
ATOM 1858 O O . PRO A 1 226 ? 14.590 -1.492 14.151 1.00 71.19 226 PRO A O 1
ATOM 1861 N N . LEU A 1 227 ? 15.462 -2.855 12.572 1.00 73.50 227 LEU A N 1
ATOM 1862 C CA . LEU A 1 227 ? 15.411 -4.080 13.365 1.00 73.50 227 LEU A CA 1
ATOM 1863 C C . LEU A 1 227 ? 16.555 -4.093 14.379 1.00 73.50 227 LEU A C 1
ATOM 1865 O O . LEU A 1 227 ? 17.635 -3.565 14.123 1.00 73.50 227 LEU A O 1
ATOM 1869 N N . ARG A 1 228 ? 16.329 -4.703 15.544 1.00 61.97 228 ARG A N 1
ATOM 1870 C CA . ARG A 1 228 ? 17.417 -4.910 16.508 1.00 61.97 228 ARG A CA 1
ATOM 1871 C C . ARG A 1 228 ? 18.426 -5.889 15.907 1.00 61.97 228 ARG A C 1
ATOM 1873 O O . ARG A 1 228 ? 18.039 -6.978 15.490 1.00 61.97 228 ARG A O 1
ATOM 1880 N N . THR A 1 229 ? 19.702 -5.520 15.897 1.00 58.25 229 THR A N 1
ATOM 1881 C CA . THR A 1 229 ? 20.786 -6.462 15.611 1.00 58.25 229 THR A CA 1
ATOM 1882 C C . THR A 1 229 ? 20.791 -7.508 16.721 1.00 58.25 229 THR A C 1
ATOM 1884 O O . THR A 1 229 ? 20.811 -7.148 17.900 1.00 58.25 229 THR A O 1
ATOM 1887 N N . HIS A 1 230 ? 20.708 -8.788 16.364 1.00 42.16 230 HIS A N 1
ATOM 1888 C CA . HIS A 1 230 ? 20.951 -9.852 17.331 1.00 42.16 230 HIS A CA 1
ATOM 1889 C C . HIS A 1 230 ? 22.420 -9.755 17.768 1.00 42.16 230 HIS A C 1
ATOM 1891 O O . HIS A 1 230 ? 23.312 -9.841 16.926 1.00 42.16 230 HIS A O 1
ATOM 1897 N N . ALA A 1 231 ? 22.632 -9.490 19.058 1.00 32.41 231 ALA A N 1
ATOM 1898 C CA . ALA A 1 231 ? 23.880 -9.777 19.754 1.00 32.41 231 ALA A CA 1
ATOM 1899 C C . ALA A 1 231 ? 23.785 -11.185 20.344 1.00 32.41 231 ALA A C 1
ATOM 1901 O O . ALA A 1 231 ? 22.656 -11.551 20.761 1.00 32.41 231 ALA A O 1
#

Foldseek 3Di:
DWFKFKAKFFKAFCPLALFLVSVLVQFDPVLSVVVVVLLVQCVVQQKDKDKAAFLRCDPVNLVLQVVFQQVVQVVVVHGRPDDSVNVVCCNVPPRRQWMKMFIDHVNHTWWIWIKGKPPDQPDPVSPDPDAIEIEGDTIGGNDDGGSVCVCHRAVVVVRVCSVVVHGMYIDTRDDLVVLSRQGAIDMDMDIDDDPDVVVVVVVNVVRVVVVVVRVVVNVVRVVVHRGDDDD

Secondary structure (DSSP, 8-state):
-PEEEEEEEEEEE----SSHHHHHHTB-HHHHHHHHHHHHHHHHTTEEEEEEEGGGS-HHHHHHHHHHHHHHHHHTTS--SS-HHHHHHHHHH-GGGEEEEEEEETTEEEEEEEEEE--S--STT----S--EEEEEEEEESS--TTHHHIIIIIHHHHHHHHTT-SEEE--S--GGGGGGT-EEEEEEEEE--SSHHHHHHHHHHHHHHHHHHHHHHHHHHTT-SBPPP-

Sequence (231 aa):
GLLLRQTVQFHWTNAGYGSFDDFLSRLAQEKRKKIRQERRRVQDAGVTFRWLRGTDIQARDWDFFYRCYERTYLEHGNPPYLTRDFFQRMAEHMPEAWLLFIAELQGQPIASSLIAVSAYPSSAGGQNHSEMVAYGRYWGALERVDCLHFEACYYQPLQWCIAHGVLRFEGGAQGEHKMARALLPVPTHSAHWLAHPAFADAVDRYLQRETAGMEQYLEHLQARSPLRTHA

pLDDT: mean 89.49, std 11.9, range [32.41, 98.81]

Radius of gyration: 19.63 Å; chains: 1; bounding box: 48×43×53 Å